Protein AF-A0A3C1KKS8-F1 (afdb_monomer)

Sequence (180 aa):
NRVDLVSYHPAYHTLMDSAVRHGLHSSPWTDPRSGAHVARAAHSYLQGQVEAGHGCPITMTFACIPSIRTAPAIAALWEPRITARTYDPRNVPDTEKQGVTIGMGMTEKQGGSDVRSNSTRAHPLGARGTGEAYELVGHKFFLSAPMCDAFLVLAQTEAGPSCFLVPRWRPDGSKNPLQV

InterPro domains:
  IPR006091 Acyl-CoA dehydrogenase/oxidase, middle domain [PF02770] (104-171)
  IPR009100 Acyl-CoA dehydrogenase/oxidase, N-terminal and middle domain superfamily [SSF56645] (10-174)
  IPR041504 Adaptive response protein AidB, N-ter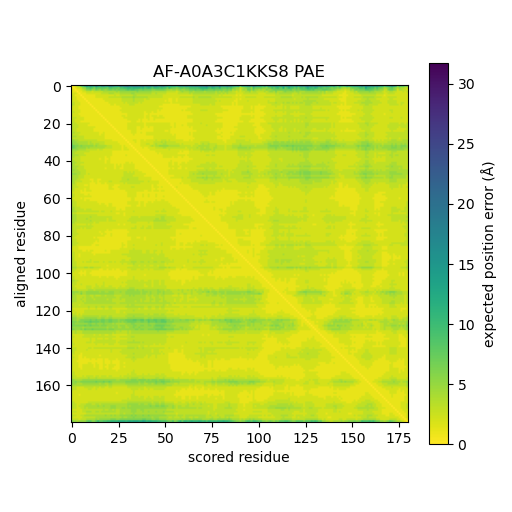minal [PF18158] (1-89)
  IPR052904 Acyl-CoA dehydrogenase-like protein [PTHR42707] (1-180)

Nearest PDB structures (foldseek):
  5ez3-assembly1_A  TM=9.420E-01  e=3.421E-18  Brucella melitensis bv. 1 str. 16M
  3u33-assembly1_B  TM=9.326E-01  e=1.075E-17  Escherichia coli K-12
  6kri-assembly1_B  TM=7.287E-01  e=1.080E-02  Mycolicibacterium smegmatis
  6kpt-assembly1_B  TM=7.266E-01  e=2.989E-02  Mycolicibacterium smegmatis
  6ksb-assembly1_B  TM=7.308E-01  e=3.394E-02  Mycolicibacterium smegmatis

pLDDT: mean 97.45, std 2.62, range [73.69, 98.94]

Foldseek 3Di:
DDDLDDDDDVVLLVLLLVCLLVQLLAQCPVPPDVCSVVVSVVVLVVSVVVPPQSVQQSVQLNVCQVVQVVQVVSCVVAVQQSRFSGDDQDQFASVVDSHFTEWEFQADPVDDVPSQPDPWAWAFPDDDDRPGDTDIDDDGPDTRPSSTQWYFYWHADPVGIDTDTGGQADPVGHGDPPHD

Organism: NCBI:txid287487

Mean predicted aligned error: 2.49 Å

Structure (mmCIF, N/CA/C/O backbone):
data_AF-A0A3C1KKS8-F1
#
_entry.id   AF-A0A3C1KKS8-F1
#
loop_
_atom_site.group_PDB
_atom_site.id
_atom_site.type_symbol
_atom_site.label_atom_id
_atom_site.label_alt_id
_atom_site.label_comp_id
_atom_site.label_asym_id
_atom_site.label_entity_id
_atom_site.label_seq_id
_atom_site.pdbx_PDB_ins_code
_atom_site.Cartn_x
_atom_site.Cartn_y
_atom_site.Cartn_z
_atom_site.occupancy
_atom_site.B_iso_or_equiv
_atom_site.auth_seq_id
_atom_site.auth_comp_id
_atom_site.auth_asym_id
_atom_site.auth_atom_id
_atom_site.pdbx_PDB_model_num
ATOM 1 N N . ASN A 1 1 ? -25.536 -7.445 -5.168 1.00 73.69 1 ASN A N 1
ATOM 2 C CA . ASN A 1 1 ? -24.452 -7.564 -4.165 1.00 73.69 1 ASN A CA 1
ATOM 3 C C . ASN A 1 1 ? -23.264 -6.724 -4.581 1.00 73.69 1 ASN A C 1
ATOM 5 O O . ASN A 1 1 ? -22.949 -6.699 -5.765 1.00 73.69 1 ASN A O 1
ATOM 9 N N . ARG A 1 2 ? -22.645 -6.019 -3.630 1.00 85.81 2 ARG A N 1
ATOM 10 C CA . ARG A 1 2 ? -21.464 -5.182 -3.872 1.00 85.81 2 ARG A CA 1
ATOM 11 C C . ARG A 1 2 ? -20.202 -6.045 -3.978 1.00 85.81 2 ARG A C 1
ATOM 13 O O . ARG A 1 2 ? -20.079 -7.031 -3.253 1.00 85.81 2 ARG A O 1
ATOM 20 N N . VAL A 1 3 ? -19.306 -5.713 -4.912 1.00 89.44 3 VAL A N 1
ATOM 21 C CA . VAL A 1 3 ? -18.152 -6.566 -5.270 1.00 89.44 3 VAL A CA 1
ATOM 22 C C . VAL A 1 3 ? -16.801 -5.903 -4.983 1.00 89.44 3 VAL A C 1
ATOM 24 O O . VAL A 1 3 ? -15.854 -6.632 -4.705 1.00 89.44 3 VAL A O 1
ATOM 27 N N . ASP A 1 4 ? -16.695 -4.572 -4.986 1.00 92.50 4 ASP A N 1
ATOM 28 C CA . ASP A 1 4 ? -15.467 -3.833 -4.631 1.00 92.50 4 ASP A CA 1
ATOM 29 C C . ASP A 1 4 ? -14.213 -4.366 -5.357 1.00 92.50 4 ASP A C 1
ATOM 31 O O . ASP A 1 4 ? -13.199 -4.726 -4.751 1.00 92.50 4 ASP A O 1
ATOM 35 N N . LEU A 1 5 ? -14.339 -4.492 -6.684 1.00 95.38 5 LEU A N 1
ATOM 36 C CA . LEU A 1 5 ? -13.350 -5.048 -7.606 1.00 95.38 5 LEU A CA 1
ATOM 37 C C . LEU A 1 5 ? -13.145 -4.087 -8.779 1.00 95.38 5 LEU A C 1
ATOM 39 O O . LEU A 1 5 ? -14.106 -3.719 -9.451 1.00 95.38 5 LEU A O 1
ATOM 43 N N . VAL A 1 6 ? -11.887 -3.758 -9.063 1.00 97.31 6 VAL A N 1
ATOM 44 C CA . VAL A 1 6 ? -11.484 -3.043 -10.278 1.00 97.31 6 VAL A CA 1
ATOM 45 C C . VAL A 1 6 ? -10.852 -4.036 -11.246 1.00 97.31 6 VAL A C 1
ATOM 47 O O . VAL A 1 6 ? -9.916 -4.752 -10.887 1.00 97.31 6 VAL A O 1
ATOM 50 N N . SER A 1 7 ? -11.372 -4.085 -12.473 1.00 97.25 7 SER A N 1
ATOM 51 C CA . SER A 1 7 ? -10.791 -4.871 -13.563 1.00 97.25 7 SER A CA 1
ATOM 52 C C . SER A 1 7 ? -9.782 -4.020 -14.330 1.00 97.25 7 SER A C 1
ATOM 54 O O . SER A 1 7 ? -10.067 -2.873 -14.672 1.00 97.25 7 SER A O 1
ATOM 56 N N . TYR A 1 8 ? -8.607 -4.585 -14.592 1.00 98.25 8 TYR A N 1
ATOM 57 C CA . TYR A 1 8 ? -7.550 -3.949 -15.369 1.00 98.25 8 TYR A CA 1
ATOM 58 C C . TYR A 1 8 ? -7.359 -4.696 -16.687 1.00 98.25 8 TYR A C 1
ATOM 60 O O . TYR A 1 8 ? -7.581 -5.903 -16.777 1.00 98.25 8 TYR A O 1
ATOM 68 N N . HIS A 1 9 ? -6.901 -3.983 -17.715 1.00 98.69 9 HIS A N 1
ATOM 69 C CA . HIS A 1 9 ? -6.472 -4.621 -18.954 1.00 98.69 9 HIS A CA 1
ATOM 70 C C . HIS A 1 9 ? -5.292 -5.581 -18.680 1.00 98.69 9 HIS A C 1
ATOM 72 O O . HIS A 1 9 ? -4.407 -5.215 -17.901 1.00 98.69 9 HIS A O 1
ATOM 78 N N . PRO A 1 10 ? -5.194 -6.755 -19.342 1.00 98.56 10 PRO A N 1
ATOM 79 C CA . PRO A 1 10 ? -4.111 -7.721 -19.115 1.00 98.56 10 PRO A CA 1
ATOM 80 C C . PRO A 1 10 ? -2.692 -7.135 -19.162 1.00 98.56 10 PRO A C 1
ATOM 82 O O . PRO A 1 10 ? -1.830 -7.548 -18.391 1.00 98.56 10 PRO A O 1
ATOM 85 N N . ALA A 1 11 ? -2.461 -6.116 -19.996 1.00 98.62 11 ALA A N 1
ATOM 86 C CA . ALA A 1 11 ? -1.172 -5.419 -20.080 1.00 98.62 11 ALA A CA 1
ATOM 87 C C . ALA A 1 11 ? -0.707 -4.813 -18.739 1.00 98.62 11 ALA A C 1
ATOM 89 O O . ALA A 1 11 ? 0.485 -4.837 -18.443 1.00 98.62 11 ALA A O 1
ATOM 90 N N . TYR A 1 12 ? -1.628 -4.324 -17.900 1.00 98.81 12 TYR A N 1
ATOM 91 C CA . TYR A 1 12 ? -1.292 -3.838 -16.557 1.00 98.81 12 TYR A CA 1
ATOM 92 C C . TYR A 1 12 ? -0.687 -4.957 -15.702 1.00 98.81 12 TYR A C 1
ATOM 94 O O . TYR A 1 12 ? 0.328 -4.761 -15.037 1.00 98.81 12 TYR A O 1
ATOM 102 N N . HIS A 1 13 ? -1.274 -6.155 -15.764 1.00 98.69 13 HIS A N 1
ATOM 103 C CA . HIS A 1 13 ? -0.787 -7.315 -15.026 1.00 98.69 13 HIS A CA 1
ATOM 104 C C . HIS A 1 13 ? 0.587 -7.772 -15.526 1.00 98.69 13 HIS A C 1
ATOM 106 O O . HIS A 1 13 ? 1.435 -8.109 -14.707 1.00 98.69 13 HIS A O 1
ATOM 112 N N . THR A 1 14 ? 0.850 -7.704 -16.836 1.00 98.62 14 THR A N 1
ATOM 113 C CA . THR A 1 14 ? 2.184 -7.969 -17.402 1.00 98.62 14 THR A CA 1
ATOM 114 C C . THR A 1 14 ? 3.240 -6.982 -16.887 1.00 98.62 14 THR A C 1
ATOM 116 O O . THR A 1 14 ? 4.353 -7.390 -16.550 1.00 98.62 14 THR A O 1
ATOM 119 N N . LEU A 1 15 ? 2.900 -5.692 -16.785 1.00 98.69 15 LEU A N 1
ATOM 120 C CA . LEU A 1 15 ? 3.801 -4.662 -16.253 1.00 98.69 15 LEU A CA 1
ATOM 121 C C . LEU A 1 15 ? 4.081 -4.863 -14.755 1.00 98.69 15 LEU A C 1
ATOM 123 O O . LEU A 1 15 ? 5.240 -4.837 -14.336 1.00 98.69 15 LEU A O 1
ATOM 127 N N . MET A 1 16 ? 3.037 -5.130 -13.963 1.00 98.81 16 MET A N 1
ATOM 128 C CA . MET A 1 16 ? 3.150 -5.429 -12.531 1.00 98.81 16 MET A CA 1
ATOM 129 C C . MET A 1 16 ? 4.022 -6.659 -12.266 1.00 98.81 16 MET A C 1
ATOM 131 O O . MET A 1 16 ? 4.951 -6.602 -11.464 1.00 98.81 16 MET A O 1
ATOM 135 N N . ASP A 1 17 ? 3.757 -7.752 -12.977 1.00 98.75 17 ASP A N 1
ATOM 136 C CA . ASP A 1 17 ? 4.521 -8.996 -12.906 1.00 98.75 17 ASP A CA 1
ATOM 137 C C . ASP A 1 17 ? 6.001 -8.781 -13.252 1.00 98.75 17 ASP A C 1
ATOM 139 O O . ASP A 1 17 ? 6.892 -9.226 -12.526 1.00 98.75 17 ASP A O 1
ATOM 143 N N . SER A 1 18 ? 6.288 -8.003 -14.302 1.00 98.50 18 SER A N 1
ATOM 144 C CA . SER A 1 18 ? 7.661 -7.618 -14.636 1.00 98.50 18 SER A CA 1
ATOM 145 C C . SER A 1 18 ? 8.339 -6.834 -13.505 1.00 98.50 18 SER A C 1
ATOM 147 O O . SER A 1 18 ? 9.431 -7.214 -13.078 1.00 98.50 18 SER A O 1
ATOM 149 N N . ALA A 1 19 ? 7.701 -5.790 -12.964 1.00 98.56 19 ALA A N 1
ATOM 150 C CA . ALA A 1 19 ? 8.267 -4.990 -11.874 1.00 98.56 19 ALA A CA 1
ATOM 151 C C . ALA A 1 19 ? 8.559 -5.832 -10.617 1.00 98.56 19 ALA A C 1
ATOM 153 O O . ALA A 1 19 ? 9.637 -5.723 -10.023 1.00 98.56 19 ALA A O 1
ATOM 154 N N . VAL A 1 20 ? 7.606 -6.684 -10.227 1.00 98.81 20 VAL A N 1
ATOM 155 C CA . VAL A 1 20 ? 7.682 -7.514 -9.018 1.00 98.81 20 VAL A CA 1
ATOM 156 C C . VAL A 1 20 ? 8.752 -8.598 -9.150 1.00 98.81 20 VAL A C 1
ATOM 158 O O . VAL A 1 20 ? 9.581 -8.741 -8.249 1.00 98.81 20 VAL A O 1
ATOM 161 N N . ARG A 1 21 ? 8.824 -9.315 -10.282 1.00 98.38 21 ARG A N 1
ATOM 162 C CA . ARG A 1 21 ? 9.871 -10.333 -10.504 1.00 98.38 21 ARG A CA 1
ATOM 163 C C . ARG A 1 21 ? 11.280 -9.742 -10.468 1.00 98.38 21 ARG A C 1
ATOM 165 O O . ARG A 1 21 ? 12.193 -10.322 -9.876 1.00 98.38 21 ARG A O 1
ATOM 172 N N . HIS A 1 22 ? 11.457 -8.552 -11.039 1.00 98.00 22 HIS A N 1
ATOM 173 C CA . HIS A 1 22 ? 12.735 -7.836 -11.001 1.00 98.00 22 HIS A CA 1
ATOM 174 C C . HIS A 1 22 ? 13.004 -7.145 -9.650 1.00 98.00 22 HIS A C 1
ATOM 176 O O . HIS A 1 22 ? 14.087 -6.594 -9.444 1.00 98.00 22 HIS A O 1
ATOM 182 N N . GLY A 1 23 ? 12.071 -7.231 -8.695 1.00 98.31 23 GLY A N 1
ATOM 183 C CA . GLY A 1 23 ? 12.241 -6.762 -7.324 1.00 98.31 23 GLY A CA 1
ATOM 184 C C . GLY A 1 23 ? 12.196 -5.245 -7.179 1.00 98.31 23 GLY A C 1
ATOM 185 O O . GLY A 1 23 ? 12.794 -4.714 -6.249 1.00 98.31 23 GLY A O 1
ATOM 186 N N . LEU A 1 24 ? 11.523 -4.512 -8.068 1.00 98.50 24 LEU A N 1
ATOM 187 C CA . LEU A 1 24 ? 11.453 -3.047 -7.966 1.00 98.50 24 LEU A CA 1
ATOM 188 C C . LEU A 1 24 ? 10.673 -2.581 -6.726 1.00 98.50 24 LEU A C 1
ATOM 190 O O . LEU A 1 24 ? 10.860 -1.455 -6.259 1.00 98.50 24 LEU A O 1
ATOM 194 N N . HIS A 1 25 ? 9.835 -3.447 -6.161 1.00 98.75 25 HIS A N 1
ATOM 195 C CA . HIS A 1 25 ? 9.124 -3.215 -4.909 1.00 98.75 25 HIS A CA 1
ATOM 196 C C . HIS A 1 25 ? 9.928 -3.623 -3.665 1.00 98.75 25 HIS A C 1
ATOM 198 O O . HIS A 1 25 ? 9.547 -3.229 -2.573 1.00 98.75 25 HIS A O 1
ATOM 204 N N . SER A 1 26 ? 11.018 -4.396 -3.774 1.00 98.50 26 SER A N 1
ATOM 205 C CA . SER A 1 26 ? 11.622 -5.015 -2.578 1.00 98.50 26 SER A CA 1
ATOM 206 C C . SER A 1 26 ? 13.139 -5.200 -2.561 1.00 98.50 26 SER A C 1
ATOM 208 O O . SER A 1 26 ? 13.690 -5.462 -1.494 1.00 98.50 26 SER A O 1
ATOM 210 N N . SER A 1 27 ? 13.848 -5.040 -3.683 1.00 98.44 27 SER A N 1
ATOM 211 C CA . SER A 1 27 ? 15.241 -5.493 -3.806 1.00 98.44 27 SER A CA 1
ATOM 212 C C . SER A 1 27 ? 16.218 -4.925 -2.766 1.00 98.44 27 SER A C 1
ATOM 214 O O . SER A 1 27 ? 16.997 -5.724 -2.246 1.00 98.44 27 SER A O 1
ATOM 216 N N . PRO A 1 28 ? 16.167 -3.636 -2.359 1.00 98.56 28 PRO A N 1
ATOM 217 C CA . PRO A 1 28 ? 17.066 -3.126 -1.319 1.00 98.56 28 PRO A CA 1
ATOM 218 C C . PRO A 1 28 ? 16.790 -3.700 0.075 1.00 98.56 28 PRO A C 1
ATOM 220 O O . PRO A 1 28 ? 17.652 -3.636 0.945 1.00 98.56 28 PRO A O 1
ATOM 223 N N . TRP A 1 29 ? 15.592 -4.245 0.294 1.00 98.31 29 TRP A N 1
ATOM 224 C CA . TRP A 1 29 ? 15.182 -4.843 1.562 1.00 98.31 29 TRP A CA 1
ATOM 225 C C . TRP A 1 29 ? 15.546 -6.327 1.647 1.00 98.31 29 TRP A C 1
ATOM 227 O O . TRP A 1 29 ? 15.820 -6.811 2.739 1.00 98.31 29 TRP A O 1
ATOM 237 N N . THR A 1 30 ? 15.563 -7.035 0.511 1.00 97.75 30 THR A N 1
ATOM 238 C CA . THR A 1 30 ? 15.860 -8.478 0.441 1.00 97.75 30 THR A CA 1
ATOM 239 C C . THR A 1 30 ? 17.332 -8.800 0.192 1.00 97.75 30 THR A C 1
ATOM 241 O O . THR A 1 30 ? 17.790 -9.869 0.570 1.00 97.75 30 THR A O 1
ATOM 244 N N . ASP A 1 31 ? 18.059 -7.903 -0.478 1.00 97.19 31 ASP A N 1
ATOM 245 C CA . ASP A 1 31 ? 19.493 -8.030 -0.777 1.00 97.19 31 ASP A CA 1
ATOM 246 C C . ASP A 1 31 ? 20.205 -6.720 -0.385 1.00 97.19 31 ASP A C 1
ATOM 248 O O . ASP A 1 31 ? 20.551 -5.901 -1.247 1.00 97.19 31 ASP A O 1
ATOM 252 N N . PRO A 1 32 ? 20.334 -6.438 0.927 1.00 97.06 32 PRO A N 1
ATOM 253 C CA . PRO A 1 32 ? 20.918 -5.193 1.398 1.00 97.06 32 PRO A CA 1
ATOM 254 C C . PRO A 1 32 ? 22.429 -5.186 1.147 1.00 97.06 32 PRO A C 1
ATOM 256 O O . PRO A 1 32 ? 23.203 -5.888 1.796 1.00 97.06 32 PRO A O 1
ATOM 259 N N . ARG A 1 33 ? 22.859 -4.334 0.215 1.00 97.19 33 ARG A N 1
ATOM 260 C CA . ARG A 1 33 ? 24.269 -4.104 -0.121 1.00 97.19 33 ARG A CA 1
ATOM 261 C C . ARG A 1 33 ? 24.518 -2.656 -0.523 1.00 97.19 33 ARG A C 1
ATOM 263 O O . ARG A 1 33 ? 23.583 -1.920 -0.851 1.00 97.19 33 ARG A O 1
ATOM 270 N N . SER A 1 34 ? 25.785 -2.242 -0.513 1.00 98.25 34 SER A N 1
ATOM 271 C CA . SER A 1 34 ? 26.172 -0.905 -0.979 1.00 98.25 34 SER A CA 1
ATOM 272 C C . SER A 1 34 ? 25.633 -0.660 -2.393 1.00 98.25 34 SER A C 1
ATOM 274 O O . SER A 1 34 ? 25.773 -1.505 -3.275 1.00 98.25 34 SER A O 1
ATOM 276 N N . GLY A 1 35 ? 24.955 0.472 -2.592 1.00 98.12 35 GLY A N 1
ATOM 277 C CA . GLY A 1 35 ? 24.352 0.831 -3.876 1.00 98.12 35 GLY A CA 1
ATOM 278 C C . GLY A 1 35 ? 23.028 0.132 -4.223 1.00 98.12 35 GLY A C 1
ATOM 279 O O . GLY A 1 35 ? 22.482 0.428 -5.282 1.00 98.12 35 GLY A O 1
ATOM 280 N N . ALA A 1 36 ? 22.450 -0.723 -3.366 1.00 98.25 36 ALA A N 1
ATOM 281 C CA . ALA A 1 36 ? 21.197 -1.432 -3.681 1.00 98.25 36 ALA A CA 1
ATOM 282 C C . ALA A 1 36 ? 20.035 -0.481 -4.040 1.00 98.25 36 ALA A C 1
ATOM 284 O O . ALA A 1 36 ? 19.309 -0.704 -5.010 1.00 98.25 36 ALA A O 1
ATOM 285 N N . HIS A 1 37 ? 19.898 0.636 -3.317 1.00 98.50 37 HIS A N 1
ATOM 286 C CA . HIS A 1 37 ? 18.909 1.671 -3.637 1.00 98.50 37 HIS A CA 1
ATOM 287 C C . HIS A 1 37 ? 19.190 2.383 -4.967 1.00 98.50 37 HIS A C 1
ATOM 289 O O . HIS A 1 37 ? 18.247 2.704 -5.686 1.00 98.50 37 HIS A O 1
ATOM 295 N N . VAL A 1 38 ? 20.463 2.599 -5.314 1.00 98.56 38 VAL A N 1
ATOM 296 C CA . VAL A 1 38 ? 20.867 3.217 -6.589 1.00 98.56 38 VAL A CA 1
ATOM 297 C C . VAL A 1 38 ? 20.554 2.279 -7.754 1.00 98.56 38 VAL A C 1
ATOM 299 O O . VAL A 1 38 ? 19.964 2.706 -8.742 1.00 98.56 38 VAL A O 1
ATOM 302 N N . ALA A 1 39 ? 20.859 0.986 -7.611 1.00 98.38 39 ALA A N 1
ATOM 303 C CA . ALA A 1 39 ? 20.502 -0.031 -8.595 1.00 98.38 39 ALA A CA 1
ATOM 304 C C . ALA A 1 39 ? 18.979 -0.098 -8.809 1.00 98.38 39 ALA A C 1
ATOM 306 O O . ALA A 1 39 ? 18.508 -0.054 -9.947 1.00 98.38 39 ALA A O 1
ATOM 307 N N . ARG A 1 40 ? 18.191 -0.105 -7.721 1.00 98.38 40 ARG A N 1
ATOM 308 C CA . ARG A 1 40 ? 16.724 -0.009 -7.803 1.00 98.38 40 ARG A CA 1
ATOM 309 C C . ARG A 1 40 ? 16.286 1.262 -8.536 1.00 98.38 40 ARG A C 1
ATOM 311 O O . ARG A 1 40 ? 15.415 1.184 -9.395 1.00 98.38 40 ARG A O 1
ATOM 318 N N . ALA A 1 41 ? 16.868 2.416 -8.209 1.00 98.50 41 ALA A N 1
ATOM 319 C CA . ALA A 1 41 ? 16.511 3.687 -8.835 1.00 98.50 41 ALA A CA 1
ATOM 320 C C . ALA A 1 41 ? 16.759 3.670 -10.353 1.00 98.50 41 ALA A C 1
ATOM 322 O O . ALA A 1 41 ? 15.895 4.113 -11.105 1.00 98.50 41 ALA A O 1
ATOM 323 N N . ALA A 1 42 ? 17.874 3.090 -10.810 1.00 98.44 42 ALA A N 1
ATOM 324 C CA . ALA A 1 42 ? 18.148 2.905 -12.235 1.00 98.44 42 ALA A CA 1
ATOM 325 C C . ALA A 1 42 ? 17.089 2.018 -12.917 1.00 98.44 42 ALA A C 1
ATOM 327 O O . ALA A 1 42 ? 16.590 2.367 -13.986 1.00 98.44 42 ALA A O 1
ATOM 328 N N . HIS A 1 43 ? 16.677 0.914 -12.280 1.00 97.06 43 HIS A N 1
ATOM 329 C CA . HIS A 1 43 ? 15.608 0.058 -12.807 1.00 97.06 43 HIS A CA 1
ATOM 330 C C . HIS A 1 43 ? 14.266 0.801 -12.890 1.00 97.06 43 HIS A C 1
ATOM 332 O O . HIS A 1 43 ? 13.587 0.728 -13.912 1.00 97.06 43 HIS A O 1
ATOM 338 N N . SER A 1 44 ? 13.891 1.547 -11.844 1.00 97.19 44 SER A N 1
ATOM 339 C CA . SER A 1 44 ? 12.663 2.351 -11.839 1.00 97.19 44 SER A CA 1
ATOM 340 C C . SER A 1 44 ? 12.691 3.463 -12.892 1.00 97.19 44 SER A C 1
ATOM 342 O O . SER A 1 44 ? 11.670 3.714 -13.525 1.00 97.19 44 SER A O 1
ATOM 344 N N . TYR A 1 45 ? 13.846 4.097 -13.117 1.00 98.12 45 TYR A N 1
ATOM 345 C CA . TYR A 1 45 ? 14.021 5.116 -14.154 1.00 98.12 45 TYR A CA 1
ATOM 346 C C . TYR A 1 45 ? 13.796 4.552 -15.562 1.00 98.12 45 TYR A C 1
ATOM 348 O O . TYR A 1 45 ? 13.082 5.157 -16.359 1.00 98.12 45 TYR A O 1
ATOM 356 N N . LEU A 1 46 ? 14.366 3.381 -15.865 1.00 97.62 46 LEU A N 1
ATOM 357 C CA . LEU A 1 46 ? 14.161 2.715 -17.154 1.00 97.62 46 LEU A CA 1
ATOM 358 C C . LEU A 1 46 ? 12.708 2.260 -17.326 1.00 97.62 46 LEU A C 1
ATOM 360 O O . LEU A 1 46 ? 12.119 2.466 -18.383 1.00 97.62 46 LEU A O 1
ATOM 364 N N . GLN A 1 47 ? 12.105 1.686 -16.284 1.00 95.81 47 GLN A N 1
ATOM 365 C CA . GLN A 1 47 ? 10.726 1.210 -16.363 1.00 95.81 47 GLN A CA 1
ATOM 366 C C . GLN A 1 47 ? 9.720 2.359 -16.527 1.00 95.81 47 GLN A C 1
ATOM 368 O O . GLN A 1 47 ? 8.777 2.236 -17.306 1.00 95.81 47 GLN A O 1
ATOM 373 N N . GLY A 1 48 ? 9.950 3.493 -15.859 1.00 96.62 48 GLY A N 1
ATOM 374 C CA . GLY A 1 48 ? 9.097 4.677 -15.970 1.00 96.62 48 GLY A CA 1
ATOM 375 C C . GLY A 1 48 ? 9.074 5.307 -17.368 1.00 96.62 48 GLY A C 1
ATOM 376 O O . GLY A 1 48 ? 8.115 6.002 -17.688 1.00 96.62 48 GLY A O 1
ATOM 377 N N . GLN A 1 49 ? 10.079 5.043 -18.213 1.00 98.00 49 GLN A N 1
ATOM 378 C CA . GLN A 1 49 ? 10.071 5.454 -19.626 1.00 98.00 49 GLN A CA 1
ATOM 379 C C . GLN A 1 49 ? 9.145 4.590 -20.491 1.00 98.00 49 GLN A C 1
ATOM 381 O O . GLN A 1 49 ? 8.698 5.042 -21.540 1.00 98.00 49 GLN A O 1
ATOM 386 N N . VAL A 1 50 ? 8.862 3.355 -20.062 1.00 97.25 50 VAL A N 1
ATOM 387 C CA . VAL A 1 50 ? 7.932 2.451 -20.750 1.00 97.25 50 VAL A CA 1
ATOM 388 C C . VAL A 1 50 ? 6.496 2.766 -20.340 1.00 97.25 50 VAL A C 1
ATOM 390 O O . VAL A 1 50 ? 5.638 2.967 -21.194 1.00 97.25 50 VAL A O 1
ATOM 393 N N . GLU A 1 51 ? 6.225 2.793 -19.033 1.00 98.19 51 GLU A N 1
ATOM 394 C CA . GLU A 1 51 ? 4.899 3.071 -18.476 1.00 98.19 51 GLU A CA 1
ATOM 395 C C . GLU A 1 51 ? 5.040 3.502 -17.006 1.00 98.19 51 GLU A C 1
ATOM 397 O O . GLU A 1 51 ? 5.752 2.858 -16.235 1.00 98.19 51 GLU A O 1
ATOM 402 N N . ALA A 1 52 ? 4.372 4.584 -16.601 1.00 97.62 52 ALA A N 1
ATOM 403 C CA . ALA A 1 52 ? 4.543 5.169 -15.267 1.00 97.62 52 ALA A CA 1
ATOM 404 C C . ALA A 1 52 ? 3.443 4.783 -14.258 1.00 97.62 52 ALA A C 1
ATOM 406 O O . ALA A 1 52 ? 3.695 4.750 -13.051 1.00 97.62 52 ALA A O 1
ATOM 407 N N . GLY A 1 53 ? 2.226 4.491 -14.718 1.00 98.00 53 GLY A N 1
ATOM 408 C CA . GLY A 1 53 ? 1.047 4.242 -13.891 1.00 98.00 53 GLY A CA 1
ATOM 409 C C . GLY A 1 53 ? 1.181 3.026 -12.974 1.00 98.00 53 GLY A C 1
ATOM 410 O O . GLY A 1 53 ? 0.897 3.127 -11.777 1.00 98.00 53 GLY A O 1
ATOM 411 N N . HIS A 1 54 ? 1.682 1.895 -13.477 1.00 98.44 54 HIS A N 1
ATOM 412 C CA . HIS A 1 54 ? 1.937 0.708 -12.648 1.00 98.44 54 HIS A CA 1
ATOM 413 C C . HIS A 1 54 ? 3.077 0.932 -11.635 1.00 98.44 54 HIS A C 1
ATOM 415 O O . HIS A 1 54 ? 3.168 0.223 -10.634 1.00 98.44 54 HIS A O 1
ATOM 421 N N . GLY A 1 55 ? 3.915 1.956 -11.833 1.00 98.44 55 GLY A N 1
ATOM 422 C CA . GLY A 1 55 ? 4.952 2.350 -10.882 1.00 98.44 55 GLY A CA 1
ATOM 423 C C . GLY A 1 55 ? 4.394 2.828 -9.535 1.00 98.44 55 GLY A C 1
ATOM 424 O O . GLY A 1 55 ? 5.098 2.760 -8.522 1.00 98.44 55 GLY A O 1
ATOM 425 N N . CYS A 1 56 ? 3.127 3.262 -9.488 1.00 98.62 56 CYS A N 1
ATOM 426 C CA . CYS A 1 56 ? 2.462 3.710 -8.263 1.00 98.62 56 CYS A CA 1
ATOM 427 C C . CYS A 1 56 ? 2.382 2.601 -7.186 1.00 98.62 56 CYS A C 1
ATOM 429 O O . CYS A 1 56 ? 3.005 2.770 -6.132 1.00 98.62 56 CYS A O 1
ATOM 431 N N . PRO A 1 57 ? 1.712 1.449 -7.406 1.00 98.69 57 PRO A N 1
ATOM 432 C CA . PRO A 1 57 ? 1.684 0.358 -6.425 1.00 98.69 57 PRO A CA 1
ATOM 433 C C . PRO A 1 57 ? 3.070 -0.223 -6.117 1.00 98.69 57 PRO A C 1
ATOM 435 O O . PRO A 1 57 ? 3.323 -0.605 -4.975 1.00 98.69 57 PRO A O 1
ATOM 438 N N . ILE A 1 58 ? 3.994 -0.241 -7.083 1.00 98.81 58 ILE A N 1
ATOM 439 C CA . ILE A 1 58 ? 5.376 -0.705 -6.866 1.00 98.81 58 ILE A CA 1
ATOM 440 C C . ILE A 1 58 ? 6.120 0.203 -5.884 1.00 98.81 58 ILE A C 1
ATOM 442 O O . ILE A 1 58 ? 6.798 -0.273 -4.972 1.00 98.81 58 ILE A O 1
ATOM 446 N N . THR A 1 59 ? 5.965 1.518 -6.033 1.00 98.88 59 THR A N 1
ATOM 447 C CA . THR A 1 59 ? 6.590 2.504 -5.147 1.00 98.88 59 THR A CA 1
ATOM 448 C C . THR A 1 59 ? 5.982 2.470 -3.752 1.00 98.88 59 THR A C 1
ATOM 450 O O . THR A 1 59 ? 6.730 2.471 -2.776 1.00 98.88 59 THR A O 1
ATOM 453 N N . MET A 1 60 ? 4.652 2.388 -3.643 1.00 98.88 60 MET A N 1
ATOM 454 C CA . MET A 1 60 ? 3.980 2.286 -2.341 1.00 98.88 60 MET A CA 1
ATOM 455 C C . MET A 1 60 ? 4.391 1.012 -1.589 1.00 98.88 60 MET A C 1
ATOM 457 O O . MET A 1 60 ? 4.739 1.085 -0.412 1.00 98.88 60 MET A O 1
ATOM 461 N N . THR A 1 61 ? 4.453 -0.127 -2.287 1.00 98.94 61 THR A N 1
ATOM 462 C CA . THR A 1 61 ? 4.881 -1.415 -1.714 1.00 98.94 61 THR A CA 1
ATOM 463 C C . THR A 1 61 ? 6.345 -1.381 -1.262 1.00 98.94 61 THR A C 1
ATOM 465 O O . THR A 1 61 ? 6.677 -1.887 -0.197 1.00 98.94 61 THR A O 1
ATOM 468 N N . PHE A 1 62 ? 7.226 -0.715 -2.013 1.00 98.88 62 PHE A N 1
ATOM 469 C CA . PHE A 1 62 ? 8.608 -0.494 -1.580 1.00 98.88 62 PHE A CA 1
ATOM 470 C C . PHE A 1 62 ? 8.709 0.393 -0.339 1.00 98.88 62 PHE A C 1
ATOM 472 O O . PHE A 1 62 ? 9.460 0.082 0.587 1.00 98.88 62 PHE A O 1
ATOM 479 N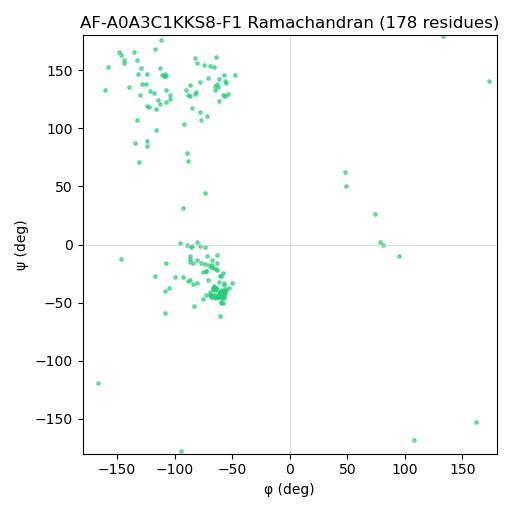 N . ALA A 1 63 ? 7.969 1.499 -0.324 1.00 98.75 63 ALA A N 1
ATOM 480 C CA . ALA A 1 63 ? 8.067 2.517 0.712 1.00 98.75 63 ALA A CA 1
ATOM 481 C C . ALA A 1 63 ? 7.375 2.127 2.028 1.00 98.75 63 ALA A C 1
ATOM 483 O O . ALA A 1 63 ? 7.649 2.747 3.052 1.00 98.75 63 ALA A O 1
ATOM 484 N N . CYS A 1 64 ? 6.503 1.112 2.038 1.00 98.75 64 CYS A N 1
ATOM 485 C CA . CYS A 1 64 ? 5.798 0.707 3.255 1.00 98.75 64 CYS A CA 1
ATOM 486 C C . CYS A 1 64 ? 6.696 -0.023 4.270 1.00 98.75 64 CYS A C 1
ATOM 488 O O . CYS A 1 64 ? 6.369 -0.047 5.456 1.00 98.75 64 CYS A O 1
ATOM 490 N N . ILE A 1 65 ? 7.812 -0.618 3.828 1.00 98.69 65 ILE A N 1
ATOM 491 C CA . ILE A 1 65 ? 8.656 -1.493 4.659 1.00 98.69 65 ILE A CA 1
ATOM 492 C C . ILE A 1 65 ? 9.178 -0.795 5.926 1.00 98.69 65 ILE A C 1
ATOM 494 O O . ILE A 1 65 ? 8.968 -1.340 7.012 1.00 98.69 65 ILE A O 1
ATOM 498 N N . PRO A 1 66 ? 9.778 0.413 5.866 1.00 98.38 66 PRO A N 1
ATOM 499 C CA . PRO A 1 66 ? 10.197 1.117 7.077 1.00 98.38 66 PRO A CA 1
ATOM 500 C C . PRO A 1 66 ? 9.056 1.368 8.071 1.00 98.38 66 PRO A C 1
ATOM 502 O O . PRO A 1 66 ? 9.261 1.213 9.270 1.00 98.38 66 PRO A O 1
ATOM 505 N N . SER A 1 67 ? 7.853 1.709 7.591 1.00 97.81 67 SER A N 1
ATOM 506 C CA . SER A 1 67 ? 6.687 1.942 8.453 1.00 97.81 67 SER A CA 1
ATOM 507 C C . SER A 1 67 ? 6.172 0.658 9.095 1.00 97.81 67 SER A C 1
ATOM 509 O O . SER A 1 67 ? 5.842 0.657 10.271 1.00 97.81 67 SER A O 1
ATOM 511 N N . ILE A 1 68 ? 6.127 -0.454 8.361 1.00 97.50 68 ILE A N 1
ATOM 512 C CA . ILE A 1 68 ? 5.681 -1.737 8.922 1.00 97.50 68 ILE A CA 1
ATOM 513 C C . ILE A 1 68 ? 6.657 -2.238 9.996 1.00 97.50 68 ILE A C 1
ATOM 515 O O . ILE A 1 68 ? 6.226 -2.748 11.029 1.00 97.50 68 ILE A O 1
ATOM 519 N N . ARG A 1 69 ? 7.965 -2.022 9.810 1.00 97.94 69 ARG A N 1
ATOM 520 C CA . ARG A 1 69 ? 9.002 -2.397 10.786 1.00 97.94 69 ARG A CA 1
ATOM 521 C C . ARG A 1 69 ? 8.896 -1.667 12.129 1.00 97.94 69 ARG A C 1
ATOM 523 O O . ARG A 1 69 ? 9.465 -2.150 13.104 1.00 97.94 69 ARG A O 1
ATOM 530 N N . THR A 1 70 ? 8.140 -0.568 12.232 1.00 97.62 70 THR A N 1
ATOM 531 C CA . THR A 1 70 ? 7.869 0.076 13.534 1.00 97.62 70 THR A CA 1
ATOM 532 C C . THR A 1 70 ? 6.905 -0.732 14.409 1.00 97.62 70 THR A C 1
ATOM 534 O O . THR A 1 70 ? 6.745 -0.416 15.585 1.00 97.62 70 THR A O 1
ATOM 537 N N . ALA A 1 71 ? 6.266 -1.770 13.859 1.00 97.31 71 ALA A N 1
ATOM 538 C CA . ALA A 1 71 ? 5.418 -2.719 14.572 1.00 97.31 71 ALA A CA 1
ATOM 539 C C . ALA A 1 71 ? 5.934 -4.156 14.334 1.00 97.31 71 ALA A C 1
ATOM 541 O O . ALA A 1 71 ? 5.436 -4.843 13.441 1.00 97.31 71 ALA A O 1
ATOM 542 N N . PRO A 1 72 ? 6.919 -4.646 15.117 1.00 97.06 72 PRO A N 1
ATOM 543 C CA . PRO A 1 72 ? 7.624 -5.902 14.830 1.00 97.06 72 PRO A CA 1
ATOM 544 C C . PRO A 1 72 ? 6.721 -7.132 14.664 1.00 97.06 72 PRO A C 1
ATOM 546 O O . PRO A 1 72 ? 6.961 -7.950 13.779 1.00 97.06 72 PRO A O 1
ATOM 549 N N . ALA A 1 73 ? 5.653 -7.241 15.461 1.00 96.06 73 ALA A N 1
ATOM 550 C CA . ALA A 1 73 ? 4.684 -8.334 15.344 1.00 96.06 73 ALA A CA 1
ATOM 551 C C . ALA A 1 73 ? 3.938 -8.314 13.997 1.00 96.06 73 ALA A C 1
ATOM 553 O O . ALA A 1 73 ? 3.711 -9.360 13.395 1.00 96.06 73 ALA A O 1
ATOM 554 N N . ILE A 1 74 ? 3.611 -7.123 13.484 1.00 97.19 74 ILE A N 1
ATOM 555 C CA . ILE A 1 74 ? 2.991 -6.955 12.165 1.00 97.19 74 ILE A CA 1
ATOM 556 C C . ILE A 1 74 ? 4.018 -7.222 11.062 1.00 97.19 74 ILE A C 1
ATOM 558 O O . ILE A 1 74 ? 3.717 -7.933 10.104 1.00 97.19 74 ILE A O 1
ATOM 562 N N . ALA A 1 75 ? 5.244 -6.715 11.209 1.00 98.31 75 ALA A N 1
ATOM 563 C CA . ALA A 1 75 ? 6.318 -6.947 10.249 1.00 98.31 75 ALA A CA 1
ATOM 564 C C . ALA A 1 75 ? 6.605 -8.440 10.051 1.00 98.31 75 ALA A C 1
ATOM 566 O O . ALA A 1 75 ? 6.667 -8.893 8.911 1.00 98.31 75 ALA A O 1
ATOM 567 N N . ALA A 1 76 ? 6.669 -9.220 11.134 1.00 97.94 76 ALA A N 1
ATOM 568 C CA . ALA A 1 76 ? 6.882 -10.665 11.070 1.00 97.94 76 ALA A CA 1
ATOM 569 C C . ALA A 1 76 ? 5.828 -11.400 10.214 1.00 97.94 76 ALA A C 1
ATOM 571 O O . ALA A 1 76 ? 6.155 -12.379 9.547 1.00 97.94 76 ALA A O 1
ATOM 572 N N . LEU A 1 77 ? 4.581 -10.914 10.194 1.00 96.56 77 LEU A N 1
ATOM 573 C CA . LEU A 1 77 ? 3.472 -11.517 9.442 1.00 96.56 77 LEU A CA 1
ATOM 574 C C . LEU A 1 77 ? 3.383 -11.039 7.983 1.00 96.56 77 LEU A C 1
ATOM 576 O O . LEU A 1 77 ? 2.894 -11.765 7.110 1.00 96.56 77 LEU A O 1
ATOM 580 N N . TRP A 1 78 ? 3.797 -9.801 7.713 1.00 98.44 78 TRP A N 1
ATOM 581 C CA . TRP A 1 78 ? 3.541 -9.131 6.434 1.00 98.44 78 TRP A CA 1
ATOM 582 C C . TRP A 1 78 ? 4.784 -8.972 5.565 1.00 98.44 78 TRP A C 1
ATOM 584 O O . TRP A 1 78 ? 4.708 -9.190 4.357 1.00 98.44 78 TRP A O 1
ATOM 594 N N . GLU A 1 79 ? 5.934 -8.638 6.150 1.00 98.62 79 GLU A N 1
ATOM 595 C CA . GLU A 1 79 ? 7.161 -8.350 5.403 1.00 98.62 79 GLU A CA 1
ATOM 596 C C . GLU A 1 79 ? 7.597 -9.496 4.464 1.00 98.62 79 GLU A C 1
ATOM 598 O O . GLU A 1 79 ? 7.920 -9.197 3.308 1.00 98.62 79 GLU A O 1
ATOM 603 N N . PRO A 1 80 ? 7.525 -10.790 4.851 1.00 98.31 80 PRO A N 1
ATOM 604 C CA . PRO A 1 80 ? 7.872 -11.884 3.940 1.00 98.31 80 PRO A CA 1
ATOM 605 C C . PRO A 1 80 ? 7.027 -11.902 2.657 1.00 98.31 80 PRO A C 1
ATOM 607 O O . PRO A 1 80 ? 7.553 -12.122 1.569 1.00 98.31 80 PRO A O 1
ATOM 610 N N . ARG A 1 81 ? 5.723 -11.611 2.756 1.00 98.44 81 ARG A N 1
ATOM 611 C CA . ARG A 1 81 ? 4.809 -11.597 1.600 1.00 98.44 81 ARG A CA 1
ATOM 612 C C . ARG A 1 81 ? 4.909 -10.304 0.795 1.00 98.44 81 ARG A C 1
ATOM 614 O O . ARG A 1 81 ? 4.771 -10.340 -0.423 1.00 98.44 81 ARG A O 1
ATOM 621 N N . ILE A 1 82 ? 5.172 -9.173 1.450 1.00 98.81 82 ILE A N 1
ATOM 622 C CA . ILE A 1 82 ? 5.395 -7.880 0.780 1.00 98.81 82 ILE A CA 1
ATOM 623 C C . ILE A 1 82 ? 6.663 -7.932 -0.072 1.00 98.81 82 ILE A C 1
ATOM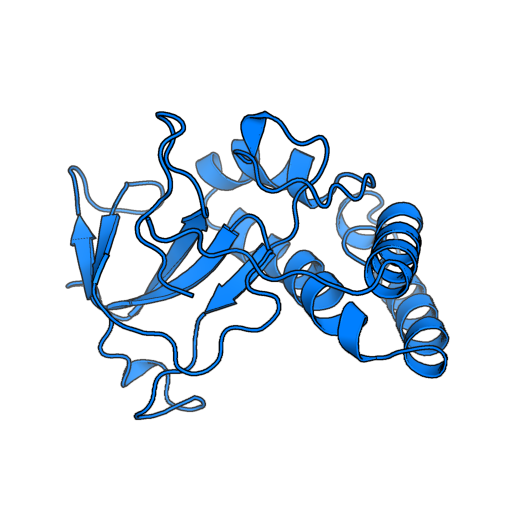 625 O O . ILE A 1 82 ? 6.709 -7.382 -1.169 1.00 98.81 82 ILE A O 1
ATOM 629 N N . THR A 1 83 ? 7.708 -8.588 0.429 1.00 98.75 83 THR A N 1
ATOM 630 C CA . THR A 1 83 ? 9.007 -8.634 -0.248 1.00 98.75 83 THR A CA 1
ATOM 631 C C . THR A 1 83 ? 9.128 -9.755 -1.282 1.00 98.75 83 THR A C 1
ATOM 633 O O . THR A 1 83 ? 10.047 -9.714 -2.110 1.00 98.75 83 THR A O 1
ATOM 636 N N . ALA A 1 84 ? 8.185 -10.704 -1.295 1.00 98.62 84 ALA A N 1
ATOM 637 C CA . ALA A 1 84 ? 8.118 -11.791 -2.262 1.00 98.62 84 ALA A CA 1
ATOM 638 C C . ALA A 1 84 ? 8.083 -11.277 -3.710 1.00 98.62 84 ALA A C 1
ATOM 640 O O . ALA A 1 84 ? 7.419 -10.294 -4.035 1.00 98.62 84 ALA A O 1
ATOM 641 N N . ARG A 1 85 ? 8.787 -11.970 -4.610 1.00 98.50 85 ARG A N 1
ATOM 642 C CA . ARG A 1 85 ? 8.916 -11.605 -6.035 1.00 98.50 85 ARG A CA 1
ATOM 643 C C . ARG A 1 85 ? 7.871 -12.278 -6.930 1.00 98.50 85 ARG A C 1
ATOM 645 O O . ARG A 1 85 ? 8.133 -12.533 -8.103 1.00 98.50 85 ARG A O 1
ATOM 652 N N . THR A 1 86 ? 6.686 -12.530 -6.381 1.00 98.56 86 THR A N 1
ATOM 653 C CA . THR A 1 86 ? 5.558 -13.140 -7.091 1.00 98.56 86 THR A CA 1
ATOM 654 C C . THR A 1 86 ? 4.408 -12.147 -7.149 1.00 98.56 86 THR A C 1
ATOM 656 O O . THR A 1 86 ? 3.873 -11.759 -6.113 1.00 98.56 86 THR A O 1
ATOM 659 N N . TYR A 1 87 ? 4.026 -11.730 -8.356 1.00 98.81 87 TYR A N 1
ATOM 660 C CA . TYR A 1 87 ? 2.826 -10.926 -8.547 1.00 98.81 87 TYR A CA 1
ATOM 661 C C . TYR A 1 87 ? 1.595 -11.828 -8.588 1.00 98.81 87 TYR A C 1
ATOM 663 O O . TYR A 1 87 ? 1.552 -12.799 -9.340 1.00 98.81 87 TYR A O 1
ATOM 671 N N . ASP A 1 88 ? 0.584 -11.485 -7.799 1.00 98.62 88 ASP A N 1
ATOM 672 C CA . ASP A 1 88 ? -0.659 -12.238 -7.718 1.00 98.62 88 ASP A CA 1
ATOM 673 C C . ASP A 1 88 ? -1.855 -11.273 -7.815 1.00 98.62 88 ASP A C 1
ATOM 675 O O . ASP A 1 88 ? -2.101 -10.504 -6.880 1.00 98.62 88 ASP A O 1
ATOM 679 N N . PRO A 1 89 ? -2.590 -11.251 -8.944 1.00 98.00 89 PRO A N 1
ATOM 680 C CA . PRO A 1 89 ? -3.705 -10.329 -9.151 1.00 98.00 89 PRO A CA 1
ATOM 681 C C . PRO A 1 89 ? -5.036 -10.838 -8.576 1.00 98.00 89 PRO A C 1
ATOM 683 O O . PRO A 1 89 ? -6.052 -10.154 -8.714 1.00 98.00 89 PRO A O 1
ATOM 686 N N . ARG A 1 90 ? -5.077 -12.044 -7.989 1.00 97.62 90 ARG A N 1
ATOM 687 C CA . ARG A 1 90 ? -6.329 -12.653 -7.520 1.00 97.62 90 ARG A CA 1
ATOM 688 C C . ARG A 1 90 ? -6.952 -11.814 -6.402 1.00 97.62 90 ARG A C 1
ATOM 690 O O . ARG A 1 90 ? -6.271 -11.347 -5.494 1.00 97.62 90 ARG A O 1
ATOM 697 N N . ASN A 1 91 ? -8.273 -11.651 -6.457 1.00 96.44 91 ASN A N 1
ATOM 698 C CA . ASN A 1 91 ? -9.049 -10.937 -5.444 1.00 96.44 91 ASN A CA 1
ATOM 699 C C . ASN A 1 91 ? -9.487 -11.897 -4.329 1.00 96.44 91 ASN A C 1
ATOM 701 O O . ASN A 1 91 ? -10.657 -12.272 -4.267 1.00 96.44 91 ASN A O 1
ATOM 705 N N . VAL A 1 92 ? -8.531 -12.316 -3.503 1.00 97.12 92 VAL A N 1
ATOM 706 C CA . VAL A 1 92 ? -8.679 -13.296 -2.409 1.00 97.12 92 VAL A CA 1
ATOM 707 C C . VAL A 1 92 ? -7.966 -12.781 -1.147 1.00 97.12 92 VAL A C 1
ATOM 709 O O . VAL A 1 92 ? -7.197 -11.819 -1.267 1.00 97.12 92 VAL A O 1
ATOM 712 N N . PRO A 1 93 ? -8.212 -13.360 0.045 1.00 97.94 93 PRO A N 1
ATOM 713 C CA . PRO A 1 93 ? -7.452 -13.059 1.258 1.00 97.94 93 PRO A CA 1
ATOM 714 C C . PRO A 1 93 ? -5.934 -13.085 1.049 1.00 97.94 93 PRO A C 1
ATOM 716 O O . PRO A 1 93 ? -5.407 -13.895 0.285 1.00 97.94 93 PRO A O 1
ATOM 719 N N . ASP A 1 94 ? -5.209 -12.224 1.766 1.00 97.19 94 ASP A N 1
ATOM 720 C CA . ASP A 1 94 ? -3.749 -12.112 1.665 1.00 97.19 94 ASP A CA 1
ATOM 721 C C . ASP A 1 94 ? -3.029 -13.422 2.027 1.00 97.19 94 ASP A C 1
ATOM 723 O O . ASP A 1 94 ? -1.920 -13.678 1.554 1.00 97.19 94 ASP A O 1
ATOM 727 N N . THR A 1 95 ? -3.643 -14.260 2.864 1.00 96.56 95 THR A N 1
ATOM 728 C CA . THR A 1 95 ? -3.128 -15.573 3.287 1.00 96.56 95 THR A CA 1
ATOM 729 C C . THR A 1 95 ? -3.147 -16.622 2.175 1.00 96.56 95 THR A C 1
ATOM 731 O O . THR A 1 95 ? -2.428 -17.612 2.264 1.00 96.56 95 THR A O 1
ATOM 734 N N . GLU A 1 96 ? -3.909 -16.395 1.105 1.00 97.94 96 GLU A N 1
ATOM 735 C CA . GLU A 1 96 ? -3.986 -17.2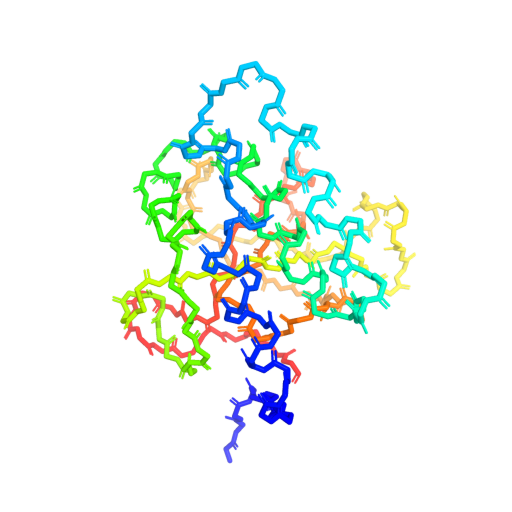83 -0.060 1.00 97.94 96 GLU A CA 1
ATOM 736 C C . GLU A 1 96 ? -3.043 -16.855 -1.196 1.00 97.94 96 GLU A C 1
ATOM 738 O O . GLU A 1 96 ? -3.009 -17.487 -2.261 1.00 97.94 96 GLU A O 1
ATOM 743 N N . LYS A 1 97 ? -2.272 -15.780 -0.989 1.00 98.50 97 LYS A N 1
ATOM 744 C CA . LYS A 1 97 ? -1.384 -15.180 -1.988 1.00 98.50 97 LYS A CA 1
ATOM 745 C C . LYS A 1 97 ? 0.085 -15.455 -1.684 1.00 98.50 97 LYS A C 1
ATOM 747 O O . LYS A 1 97 ? 0.520 -15.454 -0.536 1.00 98.50 97 LYS A O 1
ATOM 752 N N . GLN A 1 98 ? 0.867 -15.628 -2.748 1.00 96.81 98 GLN A N 1
ATOM 753 C CA . GLN A 1 98 ? 2.323 -15.832 -2.666 1.00 96.81 98 GLN A CA 1
ATOM 754 C C . GLN A 1 98 ? 3.113 -14.519 -2.561 1.00 96.81 98 GLN A C 1
ATOM 756 O O . GLN A 1 98 ? 4.287 -14.522 -2.203 1.00 96.81 98 GLN A O 1
ATOM 761 N N . GLY A 1 99 ? 2.476 -13.394 -2.879 1.00 98.44 99 GLY A N 1
ATOM 762 C CA . GLY A 1 99 ? 3.024 -12.055 -2.728 1.00 98.44 99 GLY A CA 1
ATOM 763 C C . GLY A 1 99 ? 1.898 -11.034 -2.647 1.00 98.44 99 GLY A C 1
ATOM 764 O O . GLY A 1 99 ? 0.799 -11.274 -3.161 1.00 98.44 99 GLY A O 1
ATOM 765 N N . VAL A 1 100 ? 2.161 -9.917 -1.973 1.00 98.88 100 VAL A N 1
ATOM 766 C CA . VAL A 1 100 ? 1.166 -8.862 -1.749 1.00 98.88 100 VAL A CA 1
ATOM 767 C C . VAL A 1 100 ? 1.690 -7.483 -2.132 1.00 98.88 100 VAL A C 1
ATOM 769 O O . VAL A 1 100 ? 2.889 -7.219 -2.047 1.00 98.88 100 VAL A O 1
ATOM 772 N N . THR A 1 101 ? 0.787 -6.584 -2.521 1.00 98.88 101 THR A N 1
ATOM 773 C CA . THR A 1 101 ? 1.098 -5.160 -2.718 1.00 98.88 101 THR A CA 1
ATOM 774 C C . THR A 1 101 ? 0.421 -4.298 -1.664 1.00 98.88 101 THR A C 1
ATOM 776 O O . THR A 1 101 ? -0.695 -4.583 -1.231 1.00 98.88 101 THR A O 1
ATOM 779 N N . ILE A 1 102 ? 1.090 -3.216 -1.26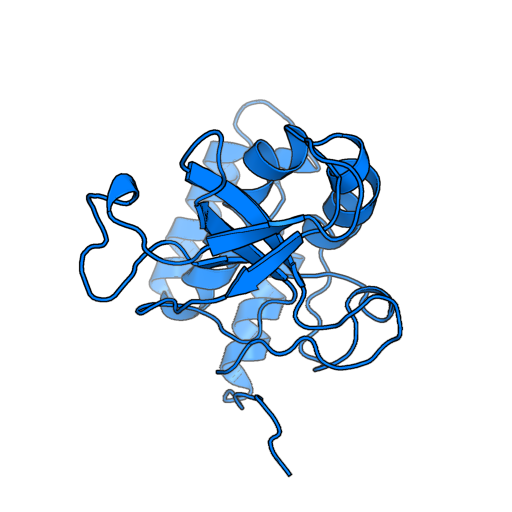3 1.00 98.94 102 ILE A N 1
ATOM 780 C CA . ILE A 1 102 ? 0.617 -2.303 -0.219 1.00 98.94 102 ILE A CA 1
ATOM 781 C C . ILE A 1 102 ? 0.332 -0.938 -0.836 1.00 98.94 102 ILE A C 1
ATOM 783 O O . ILE A 1 102 ? 1.189 -0.345 -1.490 1.00 98.94 102 ILE A O 1
ATOM 787 N N . GLY A 1 103 ? -0.893 -0.454 -0.653 1.00 98.75 103 GLY A N 1
ATOM 788 C CA . GLY A 1 103 ? -1.304 0.899 -1.009 1.00 98.75 103 GLY A CA 1
ATOM 789 C C . GLY A 1 103 ? -1.195 1.858 0.172 1.00 98.75 103 GLY A C 1
ATOM 790 O O . GLY A 1 103 ? -0.775 1.490 1.272 1.00 98.75 103 GLY A O 1
ATOM 791 N N . MET A 1 104 ? -1.600 3.107 -0.038 1.00 98.81 104 MET A N 1
ATOM 792 C CA . MET A 1 104 ? -1.609 4.104 1.027 1.00 98.81 104 MET A CA 1
ATOM 793 C C . MET A 1 104 ? -2.865 4.981 0.956 1.00 98.81 104 MET A C 1
ATOM 795 O O . MET A 1 104 ? -3.273 5.416 -0.120 1.00 98.81 104 MET A O 1
ATOM 799 N N . GLY A 1 105 ? -3.484 5.221 2.112 1.00 98.31 105 GLY A N 1
ATOM 800 C CA . GLY A 1 105 ? -4.688 6.029 2.279 1.00 98.31 105 GLY A CA 1
ATOM 801 C C . GLY A 1 105 ? -4.458 7.161 3.274 1.00 98.31 105 GLY A C 1
ATOM 802 O O . GLY A 1 105 ? -4.709 7.015 4.470 1.00 98.31 105 GLY A O 1
ATOM 803 N N . MET A 1 106 ? -4.001 8.311 2.780 1.00 98.44 106 MET A N 1
ATOM 804 C CA . MET A 1 106 ? -3.677 9.475 3.618 1.00 98.44 106 MET A CA 1
ATOM 805 C C . MET A 1 106 ? -4.705 10.580 3.428 1.00 98.44 106 MET A C 1
ATOM 807 O O . MET A 1 106 ? -5.367 10.962 4.392 1.00 98.44 106 MET A O 1
ATOM 811 N N . THR A 1 107 ? -4.832 11.045 2.184 1.00 98.44 107 THR A N 1
ATOM 812 C CA . THR A 1 107 ? -5.581 12.235 1.780 1.00 98.44 107 THR A CA 1
ATOM 813 C C . THR A 1 107 ? -7.073 12.094 2.024 1.00 98.44 107 THR A C 1
ATOM 815 O O . THR A 1 107 ? -7.699 11.113 1.615 1.00 98.44 107 THR A O 1
ATOM 818 N N . GLU A 1 108 ? -7.661 13.126 2.614 1.00 98.75 108 GLU A N 1
ATOM 819 C CA . GLU A 1 108 ? -9.103 13.279 2.758 1.00 98.75 108 GLU A CA 1
ATOM 820 C C . GLU A 1 108 ? -9.592 14.523 2.008 1.00 98.75 108 GLU A C 1
ATOM 822 O O . GLU A 1 108 ? -8.799 15.344 1.550 1.00 98.75 108 GLU A O 1
ATOM 827 N N . LYS A 1 109 ? -10.914 14.654 1.850 1.00 98.56 109 LYS A N 1
ATOM 828 C CA . LYS A 1 109 ? -11.556 15.746 1.095 1.00 98.56 109 LYS A CA 1
ATOM 829 C C . LYS A 1 109 ? -11.100 17.134 1.554 1.00 98.56 109 LYS A C 1
ATOM 831 O O . LYS A 1 109 ? -10.948 18.029 0.734 1.00 98.56 109 LYS A O 1
ATOM 836 N N . GLN A 1 110 ? -10.892 17.297 2.856 1.00 98.00 110 GLN A N 1
ATOM 837 C CA . GLN A 1 110 ? -10.492 18.549 3.488 1.00 98.00 110 GLN A CA 1
ATOM 838 C C . GLN A 1 110 ? -8.989 18.851 3.379 1.00 98.00 110 GLN A C 1
ATOM 840 O O . GLN A 1 110 ? -8.592 19.981 3.645 1.00 98.00 110 GLN A O 1
ATOM 845 N N . GLY A 1 111 ? -8.148 17.883 2.992 1.00 97.25 111 GLY A N 1
ATOM 846 C CA . GLY A 1 111 ? -6.708 18.107 2.901 1.00 97.25 111 GLY A CA 1
ATOM 847 C C . GLY A 1 111 ? -5.878 16.858 2.602 1.00 97.25 111 GLY A C 1
ATOM 848 O O . GLY A 1 111 ? -6.118 15.769 3.123 1.00 97.25 111 GLY A O 1
ATOM 849 N N . GLY A 1 112 ? -4.856 17.037 1.759 1.00 96.50 112 GLY 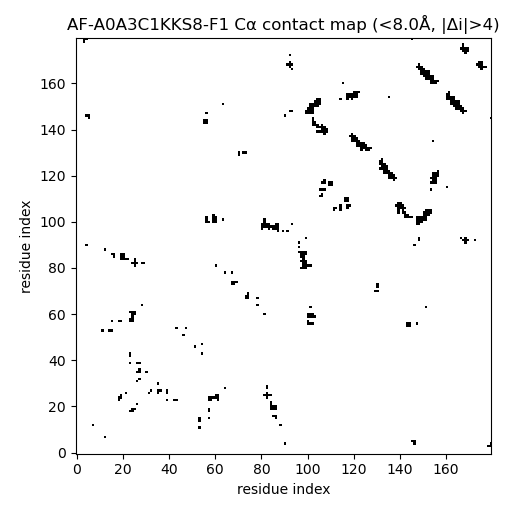A N 1
ATOM 850 C CA . GLY A 1 112 ? -3.791 16.052 1.533 1.00 96.50 112 GLY A CA 1
ATOM 851 C C . GLY A 1 112 ? -2.469 16.423 2.203 1.00 96.50 112 GLY A C 1
ATOM 852 O O . GLY A 1 112 ? -1.791 15.544 2.723 1.00 96.50 112 GLY A O 1
ATOM 853 N N . SER A 1 113 ? -2.122 17.713 2.216 1.00 97.75 113 SER A N 1
ATOM 854 C CA . SER A 1 113 ? -0.891 18.208 2.843 1.00 97.75 113 SER A CA 1
ATOM 855 C C . SER A 1 113 ? -1.000 18.240 4.368 1.00 97.75 113 SER A C 1
ATOM 857 O O . SER A 1 113 ? -0.114 17.748 5.061 1.00 97.75 113 SER A O 1
ATOM 859 N N . ASP A 1 114 ? -2.103 18.777 4.902 1.00 97.69 114 ASP A N 1
ATOM 860 C CA . ASP A 1 114 ? -2.369 18.783 6.342 1.00 97.69 114 ASP A CA 1
ATOM 861 C C . ASP A 1 114 ? -3.115 17.515 6.772 1.00 97.69 114 ASP A C 1
ATOM 863 O O . ASP A 1 114 ? -4.327 17.509 6.989 1.00 97.69 114 ASP A O 1
ATOM 867 N N . VAL A 1 115 ? -2.377 16.417 6.916 1.00 97.38 115 VAL A N 1
ATOM 868 C CA . VAL A 1 115 ? -2.937 15.130 7.361 1.00 97.38 115 VAL A CA 1
ATOM 869 C C . VAL A 1 115 ? -3.425 15.142 8.814 1.00 97.38 115 VAL A C 1
ATOM 871 O O . VAL A 1 115 ? -4.139 14.226 9.220 1.00 97.38 115 VAL A O 1
ATOM 874 N N . ARG A 1 116 ? -3.075 16.159 9.619 1.00 97.12 116 ARG A N 1
ATOM 875 C CA . ARG A 1 116 ? -3.593 16.290 10.992 1.00 97.12 116 ARG A CA 1
ATOM 876 C C . ARG A 1 116 ? -5.057 16.716 10.999 1.00 97.12 116 ARG A C 1
ATOM 878 O O . ARG A 1 116 ? -5.756 16.402 11.957 1.00 97.12 116 ARG A O 1
ATOM 885 N N . SER A 1 117 ? -5.525 17.338 9.916 1.00 97.50 117 SER A N 1
ATOM 886 C CA . SER A 1 117 ? -6.938 17.650 9.685 1.00 97.50 117 SER A CA 1
ATOM 887 C C . SER A 1 117 ? -7.797 16.427 9.321 1.00 97.50 117 SER A C 1
ATOM 889 O O . SER A 1 117 ? -9.009 16.567 9.149 1.00 97.50 117 SER A O 1
ATOM 891 N N . ASN A 1 118 ? -7.213 15.222 9.205 1.00 98.62 118 ASN A N 1
ATOM 892 C CA . ASN A 1 118 ? -7.959 13.996 8.912 1.00 98.62 118 ASN A CA 1
ATOM 893 C C . ASN A 1 118 ? -9.083 13.754 9.929 1.00 98.62 118 ASN A C 1
ATOM 895 O O . ASN A 1 118 ? -8.905 13.927 11.135 1.00 98.62 118 ASN A O 1
ATOM 899 N N . SER A 1 119 ? -10.226 13.313 9.417 1.00 98.50 119 SER A N 1
ATOM 900 C CA . SER A 1 119 ? -11.475 13.088 10.142 1.00 98.50 119 SER A CA 1
ATOM 901 C C . SER A 1 119 ? -11.796 11.605 10.335 1.00 98.50 119 SER A C 1
ATOM 903 O O . SER A 1 119 ? -12.602 11.279 11.206 1.00 98.50 119 SER A O 1
ATOM 905 N N . THR A 1 120 ? -11.136 10.706 9.588 1.00 98.81 120 THR A N 1
ATOM 906 C CA . THR A 1 120 ? -11.225 9.255 9.819 1.00 98.81 120 THR A CA 1
ATOM 907 C C . THR A 1 120 ? -10.828 8.938 11.255 1.00 98.81 120 THR A C 1
ATOM 909 O O . THR A 1 120 ? -9.754 9.351 11.698 1.00 98.81 120 THR A O 1
ATOM 912 N N . ARG A 1 121 ? -11.665 8.196 11.983 1.00 98.81 121 ARG A N 1
ATOM 913 C CA . ARG A 1 121 ? -11.412 7.788 13.372 1.00 98.81 121 ARG A CA 1
ATOM 914 C C . ARG A 1 121 ? -11.107 6.306 13.466 1.00 98.81 121 ARG A C 1
ATOM 916 O O . ARG A 1 121 ? -11.656 5.523 12.701 1.00 98.81 121 ARG A O 1
ATOM 923 N N . ALA A 1 122 ? -10.243 5.949 14.410 1.00 98.81 122 ALA A N 1
ATOM 924 C CA . ALA A 1 122 ? -9.928 4.577 14.768 1.00 98.81 122 ALA A CA 1
ATOM 925 C C . ALA A 1 122 ? -10.440 4.278 16.185 1.00 98.81 122 ALA A C 1
ATOM 927 O O . ALA A 1 122 ? -10.036 4.927 17.154 1.00 98.81 122 ALA A O 1
ATOM 928 N N . HIS A 1 123 ? -11.311 3.280 16.299 1.00 98.38 123 HIS A N 1
ATOM 929 C CA . HIS A 1 123 ? -11.924 2.819 17.540 1.00 98.38 123 HIS A CA 1
ATOM 930 C C . HIS A 1 123 ? -11.309 1.472 17.941 1.00 98.38 123 HIS A C 1
ATOM 932 O O . HIS A 1 123 ? -11.333 0.549 17.129 1.00 98.38 123 HIS A O 1
ATOM 938 N N . PRO A 1 124 ? -10.720 1.330 19.141 1.00 97.81 124 PRO A N 1
ATOM 939 C CA . PRO A 1 124 ? -10.114 0.065 19.546 1.00 97.81 124 PRO A CA 1
ATOM 940 C C . PRO A 1 124 ? -11.183 -1.022 19.677 1.00 97.81 124 PRO A C 1
ATOM 942 O O . PRO A 1 124 ? -12.238 -0.787 20.264 1.00 97.81 124 PRO A O 1
ATOM 945 N N . LEU A 1 125 ? -10.889 -2.219 19.168 1.00 96.75 125 LEU A N 1
ATOM 946 C CA . LEU A 1 125 ? -11.749 -3.398 19.333 1.00 96.75 125 LEU A CA 1
ATOM 947 C C . LEU A 1 125 ? -11.464 -4.161 20.638 1.00 96.75 125 LEU A C 1
ATOM 949 O O . LEU A 1 125 ? -12.214 -5.059 21.010 1.00 96.75 125 LEU A O 1
ATOM 953 N N . GLY A 1 126 ? -10.383 -3.804 21.332 1.00 96.25 126 GLY A N 1
ATOM 954 C CA . GLY A 1 126 ? -9.950 -4.421 22.579 1.00 96.25 126 GLY A CA 1
ATOM 955 C C . GLY A 1 126 ? -8.892 -3.565 23.266 1.00 96.25 126 GLY A C 1
ATOM 956 O O . GLY A 1 126 ? -9.153 -2.412 23.622 1.00 96.25 126 GLY A O 1
ATOM 957 N N . ALA A 1 127 ? -7.695 -4.123 23.451 1.00 95.56 127 ALA A N 1
ATOM 958 C CA . ALA A 1 127 ? -6.568 -3.367 23.979 1.00 95.56 127 ALA A CA 1
ATOM 959 C C . ALA A 1 127 ? -6.146 -2.238 23.020 1.00 95.56 127 ALA A C 1
ATOM 961 O O . ALA A 1 127 ? -6.501 -2.206 21.841 1.00 95.56 127 ALA A O 1
ATOM 962 N N . ARG A 1 128 ? -5.413 -1.263 23.562 1.00 95.56 128 ARG A N 1
ATOM 963 C CA . ARG A 1 128 ? -4.880 -0.120 22.814 1.00 95.56 128 ARG A CA 1
ATOM 964 C C . ARG A 1 128 ? -3.373 -0.263 22.685 1.00 95.56 128 ARG A C 1
ATOM 966 O O . ARG A 1 128 ? -2.718 -0.678 23.637 1.00 95.56 128 ARG A O 1
ATOM 973 N N . GLY A 1 129 ? -2.827 0.178 21.558 1.00 94.00 129 GLY A N 1
ATOM 974 C CA . GLY A 1 129 ? -1.385 0.231 21.341 1.00 94.00 129 GLY A CA 1
ATOM 975 C C . GLY A 1 129 ? -0.955 -0.329 19.993 1.00 94.00 129 GLY A C 1
ATOM 976 O O . GLY A 1 129 ? -1.767 -0.762 19.175 1.00 94.00 129 GLY A O 1
ATOM 977 N N . THR A 1 130 ? 0.352 -0.288 19.752 1.00 94.56 130 THR A N 1
ATOM 978 C CA . THR A 1 130 ? 0.958 -0.811 18.526 1.00 94.56 130 THR A CA 1
ATOM 979 C C . THR A 1 130 ? 0.705 -2.310 18.403 1.00 94.56 130 THR A C 1
ATOM 981 O O . THR A 1 130 ? 1.105 -3.075 19.273 1.00 94.56 130 THR A O 1
ATOM 984 N N . GLY A 1 131 ? 0.101 -2.726 17.289 1.00 93.56 131 GLY A N 1
ATOM 985 C CA . GLY A 1 131 ? -0.221 -4.129 17.013 1.00 93.56 131 GLY A CA 1
ATOM 986 C C . GLY A 1 131 ? -1.641 -4.543 17.405 1.00 93.56 131 GLY A C 1
ATOM 987 O O . GLY A 1 131 ? -2.075 -5.613 16.991 1.00 93.56 131 GLY A O 1
ATOM 988 N N . GLU A 1 132 ? -2.378 -3.693 18.122 1.00 96.12 132 GLU A N 1
ATOM 989 C CA . GLU A 1 132 ? -3.772 -3.956 18.481 1.00 96.12 132 GLU A CA 1
ATOM 990 C C . GLU A 1 132 ? -4.741 -3.628 17.336 1.00 96.12 132 GLU A C 1
ATOM 992 O O . GLU A 1 132 ? -4.452 -2.813 16.454 1.00 96.12 132 GLU A O 1
ATOM 997 N N . ALA A 1 133 ? -5.914 -4.266 17.349 1.00 96.75 133 ALA A N 1
ATOM 998 C CA . ALA A 1 133 ? -6.922 -4.122 16.303 1.00 96.75 133 ALA A CA 1
ATOM 999 C C . ALA A 1 133 ? -7.867 -2.934 16.552 1.00 96.75 133 ALA A C 1
ATOM 1001 O O . ALA A 1 133 ? -8.376 -2.730 17.657 1.00 96.75 133 ALA A O 1
ATOM 1002 N N . TYR A 1 134 ? -8.150 -2.184 15.485 1.00 98.44 134 TYR A N 1
ATOM 1003 C CA . TYR A 1 134 ? -9.046 -1.030 15.497 1.00 98.44 134 TYR A CA 1
ATOM 1004 C C . TYR A 1 134 ? -10.049 -1.107 14.343 1.00 98.44 134 TYR A C 1
ATOM 1006 O O . TYR A 1 134 ? -9.718 -1.554 13.244 1.00 98.44 1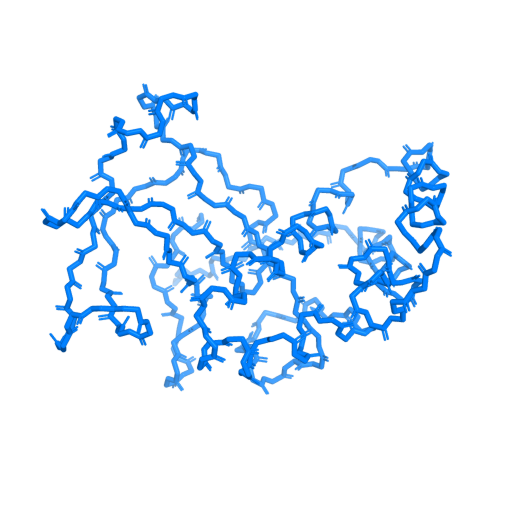34 TYR A O 1
ATOM 1014 N N . GLU A 1 135 ? -11.259 -0.610 14.580 1.00 98.25 135 GLU A N 1
ATOM 1015 C CA . GLU A 1 135 ? -12.233 -0.290 13.542 1.00 98.25 135 GLU A CA 1
ATOM 1016 C C . GLU A 1 135 ? -12.018 1.145 13.061 1.00 98.25 135 GLU A C 1
ATOM 1018 O O . GLU A 1 135 ? -11.959 2.076 13.865 1.00 98.25 135 GLU A O 1
ATOM 1023 N N . LEU A 1 136 ? -11.901 1.332 11.745 1.00 9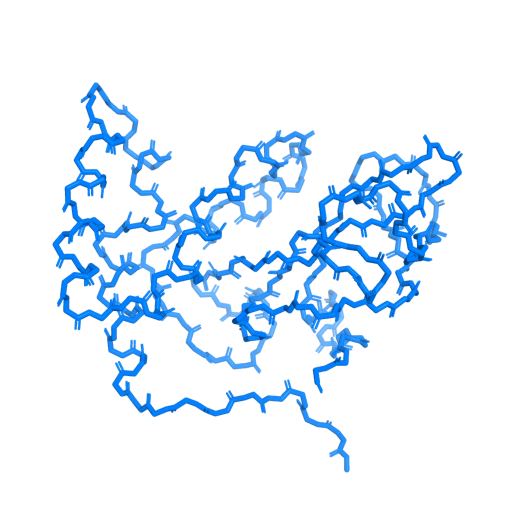8.69 136 LEU A N 1
ATOM 1024 C CA . LEU A 1 136 ? -11.749 2.651 11.140 1.00 98.69 136 LEU A CA 1
ATOM 1025 C C . LEU A 1 136 ? -13.059 3.095 10.488 1.00 98.69 136 LEU A C 1
ATOM 1027 O O . LEU A 1 136 ? -13.610 2.384 9.650 1.00 98.69 136 LEU A O 1
ATOM 1031 N N . VAL A 1 137 ? -13.507 4.306 10.820 1.00 98.75 137 VAL A N 1
ATOM 1032 C CA . VAL A 1 137 ? -14.703 4.934 10.245 1.00 98.75 137 VAL A CA 1
ATOM 1033 C C . VAL A 1 137 ? -14.322 6.286 9.650 1.00 98.75 137 VAL A C 1
ATOM 1035 O O . VAL A 1 137 ? -13.830 7.170 10.353 1.00 98.75 137 VAL A O 1
ATOM 1038 N N . GLY A 1 138 ? -14.529 6.449 8.344 1.00 98.44 138 GLY A N 1
ATOM 1039 C CA . GLY A 1 138 ? -14.189 7.670 7.614 1.00 98.44 138 GLY A CA 1
ATOM 1040 C C . GLY A 1 138 ? -14.108 7.449 6.107 1.00 98.44 138 GLY A C 1
ATOM 1041 O O . GLY A 1 138 ? -14.745 6.547 5.565 1.00 98.44 138 GLY A O 1
ATOM 1042 N N . HIS A 1 139 ? -13.310 8.267 5.425 1.00 98.69 139 HIS A N 1
ATOM 1043 C CA . HIS A 1 139 ? -13.072 8.160 3.984 1.00 98.69 139 HIS A CA 1
ATOM 1044 C C . HIS A 1 139 ? -11.629 8.509 3.645 1.00 98.69 139 HIS A C 1
ATOM 1046 O O . HIS A 1 139 ? -10.975 9.256 4.366 1.00 98.69 139 HIS A O 1
ATOM 1052 N N . LYS A 1 140 ? -11.165 8.042 2.485 1.00 98.69 140 LYS A N 1
ATOM 1053 C CA . LYS A 1 140 ? -9.975 8.568 1.810 1.00 98.69 140 LYS A CA 1
ATOM 1054 C C . LYS A 1 140 ? -10.374 9.052 0.430 1.00 98.69 140 LYS A C 1
ATOM 1056 O O . LYS A 1 140 ? -11.135 8.389 -0.263 1.00 98.69 140 LYS A O 1
ATOM 1061 N N . PHE A 1 141 ? -9.939 10.260 0.089 1.00 98.25 141 PHE A N 1
ATOM 1062 C CA . PHE A 1 141 ? -10.380 10.941 -1.127 1.00 98.25 141 PHE A CA 1
ATOM 1063 C C . PHE A 1 141 ? -9.568 10.515 -2.350 1.00 98.25 141 PHE A C 1
ATOM 1065 O O . PHE A 1 141 ? -10.120 10.379 -3.434 1.00 98.25 141 PHE A O 1
ATOM 1072 N N . PHE A 1 142 ? -8.279 10.231 -2.150 1.00 98.06 142 PHE A N 1
ATOM 1073 C CA . PHE A 1 142 ? -7.417 9.605 -3.147 1.00 98.06 142 PHE A CA 1
ATOM 1074 C C . PHE A 1 142 ? -6.844 8.313 -2.570 1.00 98.06 142 PHE A C 1
ATOM 1076 O O . PHE A 1 142 ? -6.129 8.338 -1.568 1.00 98.06 142 PHE A O 1
ATOM 1083 N N . LEU A 1 143 ? -7.172 7.192 -3.212 1.00 97.88 143 LEU A N 1
ATOM 1084 C CA . LEU A 1 143 ? -6.676 5.860 -2.880 1.00 97.88 143 LEU A CA 1
ATOM 1085 C C . LEU A 1 143 ? -6.249 5.161 -4.176 1.00 97.88 143 LEU A C 1
ATOM 1087 O O . LEU A 1 143 ? -7.037 4.481 -4.834 1.00 97.88 143 LEU A O 1
ATOM 1091 N N . SER A 1 144 ? -5.002 5.383 -4.580 1.00 97.88 144 SER A N 1
ATOM 1092 C CA . SER A 1 144 ? -4.444 4.753 -5.778 1.00 97.88 144 SER A CA 1
ATOM 1093 C C . SER A 1 144 ? -4.319 3.240 -5.607 1.00 97.88 144 SER A C 1
ATOM 1095 O O . SER A 1 144 ? -4.118 2.746 -4.499 1.00 97.88 144 SER A O 1
ATOM 1097 N N . ALA A 1 145 ? -4.378 2.511 -6.727 1.00 98.06 145 ALA A N 1
ATOM 1098 C CA . ALA A 1 145 ? -4.276 1.051 -6.769 1.00 98.06 145 ALA A CA 1
ATOM 1099 C C . ALA A 1 145 ? -5.197 0.355 -5.736 1.00 98.06 145 ALA A C 1
ATOM 1101 O O . ALA A 1 145 ? -4.714 -0.364 -4.860 1.00 98.06 145 ALA A O 1
ATOM 1102 N N . PRO A 1 146 ? -6.531 0.522 -5.841 1.00 97.81 146 PRO A N 1
ATOM 1103 C CA . PRO A 1 146 ? -7.493 -0.006 -4.864 1.00 97.81 146 PRO A CA 1
ATOM 1104 C C . PRO A 1 146 ? -7.509 -1.542 -4.764 1.00 97.81 146 PRO A C 1
ATOM 1106 O O . PRO A 1 146 ? -8.136 -2.099 -3.867 1.00 97.81 146 PRO A O 1
ATOM 1109 N N . MET A 1 147 ? -6.813 -2.232 -5.672 1.00 98.38 147 MET A N 1
ATOM 1110 C CA . MET A 1 147 ? -6.624 -3.681 -5.645 1.00 98.38 147 MET A CA 1
ATOM 1111 C C . MET A 1 147 ? -5.391 -4.140 -4.851 1.00 98.38 147 MET A C 1
ATOM 1113 O O . MET A 1 147 ? -5.182 -5.347 -4.765 1.00 98.38 147 MET A O 1
ATOM 1117 N N . CYS A 1 148 ? -4.598 -3.233 -4.261 1.00 98.75 148 CYS A N 1
ATOM 1118 C CA . CYS A 1 148 ? -3.568 -3.609 -3.285 1.00 98.75 148 CYS A CA 1
ATOM 1119 C C . CYS A 1 148 ? -4.177 -4.382 -2.112 1.00 98.75 148 CYS A C 1
ATOM 1121 O O . CYS A 1 148 ? -5.296 -4.108 -1.699 1.00 98.75 148 CYS A O 1
ATOM 1123 N N . ASP A 1 149 ? -3.441 -5.335 -1.557 1.00 98.75 149 ASP A N 1
ATOM 1124 C CA . ASP A 1 149 ? -3.959 -6.286 -0.566 1.00 98.75 149 ASP A CA 1
ATOM 1125 C C . ASP A 1 149 ? -4.235 -5.646 0.795 1.00 98.75 149 ASP A C 1
ATOM 1127 O O . ASP A 1 149 ? -5.157 -6.047 1.510 1.00 98.75 149 ASP A O 1
ATOM 1131 N N . ALA A 1 150 ? -3.463 -4.615 1.127 1.00 98.69 150 ALA A N 1
ATOM 1132 C CA . ALA A 1 150 ? -3.662 -3.786 2.300 1.00 98.69 150 ALA A CA 1
ATOM 1133 C C . ALA A 1 150 ? -3.211 -2.347 2.040 1.00 98.69 150 ALA A C 1
ATOM 1135 O O . ALA A 1 150 ? -2.502 -2.058 1.072 1.00 98.69 150 ALA A O 1
ATOM 1136 N N . PHE A 1 151 ? -3.606 -1.442 2.930 1.00 98.88 151 PHE A N 1
ATOM 1137 C CA . PHE A 1 151 ? -3.270 -0.025 2.854 1.00 98.88 151 PHE A CA 1
ATOM 1138 C C . PHE A 1 151 ? -2.682 0.457 4.172 1.00 98.88 151 PHE A C 1
ATOM 1140 O O . PHE A 1 151 ? -3.209 0.132 5.233 1.00 98.88 151 PHE A O 1
ATOM 1147 N N . LEU A 1 152 ? -1.634 1.277 4.114 1.00 98.81 152 LEU A N 1
ATOM 1148 C CA . LEU A 1 152 ? -1.265 2.114 5.253 1.00 98.81 152 LEU A CA 1
ATOM 1149 C C . LEU A 1 152 ? -2.213 3.314 5.305 1.00 98.81 152 LEU A C 1
ATOM 1151 O O . LEU A 1 152 ? -2.219 4.140 4.392 1.00 98.81 152 LEU A O 1
ATOM 1155 N N . VAL A 1 153 ? -3.040 3.394 6.345 1.00 98.81 153 VAL A N 1
ATOM 1156 C CA . VAL A 1 153 ? -4.109 4.387 6.492 1.00 98.81 153 VAL A CA 1
ATOM 1157 C C . VAL A 1 153 ? -3.860 5.253 7.719 1.00 98.81 153 VAL A C 1
ATOM 1159 O O . VAL A 1 153 ? -3.633 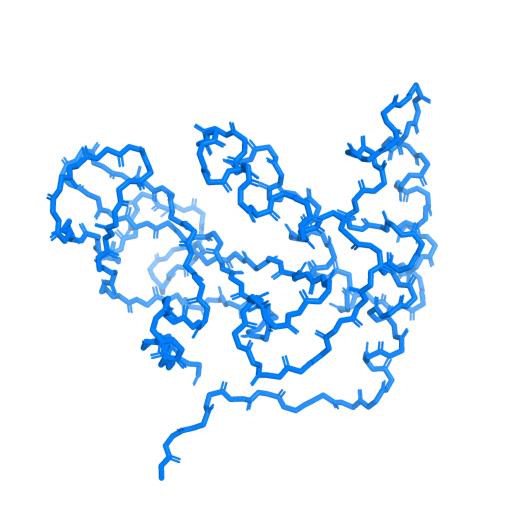4.741 8.814 1.00 98.81 153 VAL A O 1
ATOM 1162 N N . LEU A 1 154 ? -3.936 6.575 7.547 1.00 98.75 154 LEU A N 1
ATOM 1163 C CA . LEU A 1 154 ? -3.895 7.518 8.667 1.00 98.75 154 LEU A CA 1
ATOM 1164 C C . LEU A 1 154 ? -5.296 7.734 9.241 1.00 98.75 154 LEU A C 1
ATOM 1166 O O . LEU A 1 154 ? -6.208 8.112 8.502 1.00 98.75 154 LEU A O 1
ATOM 1170 N N . ALA A 1 155 ? -5.451 7.569 10.552 1.00 98.81 155 ALA A N 1
ATOM 1171 C CA . ALA A 1 155 ? -6.698 7.831 11.266 1.00 98.81 155 ALA A CA 1
ATOM 1172 C C . ALA A 1 155 ? -6.432 8.421 12.658 1.00 98.81 155 ALA A C 1
ATOM 1174 O O . ALA A 1 155 ? -5.359 8.249 13.236 1.00 98.81 155 ALA A O 1
ATOM 1175 N N . GLN A 1 156 ? -7.416 9.138 13.187 1.00 98.69 156 GLN A N 1
ATOM 1176 C CA . GLN A 1 156 ? -7.360 9.775 14.496 1.00 98.69 156 GLN A CA 1
ATOM 1177 C C . GLN A 1 156 ? -7.675 8.771 15.601 1.00 98.69 156 GLN A C 1
ATOM 1179 O O . GLN A 1 156 ? -8.704 8.093 15.555 1.00 98.69 156 GLN A O 1
ATOM 1184 N N . THR A 1 157 ? -6.832 8.751 16.627 1.00 98.25 157 THR A N 1
ATOM 1185 C CA . THR A 1 157 ? -7.109 8.115 17.920 1.00 98.25 157 THR A CA 1
ATOM 1186 C C . THR A 1 157 ? -7.236 9.189 19.001 1.00 98.25 157 THR A C 1
ATOM 1188 O O . THR A 1 157 ? -6.983 10.367 18.750 1.00 98.25 157 THR A O 1
ATOM 1191 N N . GLU A 1 158 ? -7.564 8.793 20.230 1.00 95.25 158 GLU A N 1
ATOM 1192 C CA . GLU A 1 158 ? -7.492 9.690 21.396 1.00 95.25 158 GLU A CA 1
ATOM 1193 C C . GLU A 1 158 ? -6.075 10.236 21.651 1.00 95.25 158 GLU A C 1
ATOM 1195 O O . GLU A 1 158 ? -5.934 11.337 22.172 1.00 95.25 158 GLU A O 1
ATOM 1200 N N . ALA A 1 159 ? -5.028 9.507 21.247 1.00 95.19 159 ALA A N 1
ATOM 1201 C CA . ALA A 1 159 ? -3.637 9.948 21.365 1.00 95.19 159 ALA A CA 1
ATOM 1202 C C . ALA A 1 159 ? -3.176 10.824 20.180 1.00 95.19 159 ALA A C 1
ATOM 1204 O O . ALA A 1 159 ? -2.040 11.297 20.165 1.00 95.19 159 ALA A O 1
ATOM 1205 N N . GLY A 1 160 ? -4.045 11.040 19.186 1.00 96.25 160 GLY A N 1
ATOM 1206 C CA . GLY A 1 160 ? -3.760 11.795 17.968 1.00 96.25 160 GLY A CA 1
ATOM 1207 C C . GLY A 1 160 ? -3.629 10.926 16.707 1.00 96.25 160 GLY A C 1
ATOM 1208 O O . GLY A 1 160 ? -3.999 9.741 16.716 1.00 96.25 160 GLY A O 1
ATOM 1209 N N . PRO A 1 161 ? -3.128 11.510 15.600 1.00 97.38 161 PRO A N 1
ATOM 1210 C CA . PRO A 1 161 ? -2.978 10.819 14.323 1.00 97.38 161 PRO A CA 1
ATOM 1211 C C . PRO A 1 161 ? -2.096 9.577 14.453 1.00 97.38 161 PRO A C 1
ATOM 1213 O O . PRO A 1 161 ? -0.986 9.642 14.974 1.00 97.38 161 PRO A O 1
ATOM 1216 N N . SER A 1 162 ? -2.592 8.446 13.964 1.00 98.19 162 SER A N 1
ATOM 1217 C CA . SER A 1 162 ? -1.923 7.145 14.011 1.00 98.19 162 SER A CA 1
ATOM 1218 C C . SER A 1 162 ? -1.982 6.459 12.645 1.00 98.19 162 SER A C 1
ATOM 1220 O O . SER A 1 162 ? -2.819 6.799 11.805 1.00 98.19 162 SER A O 1
ATOM 1222 N N . CYS A 1 163 ? -1.077 5.509 12.414 1.00 98.38 163 CYS A N 1
ATOM 1223 C CA . CYS A 1 163 ? -0.980 4.748 11.169 1.00 98.38 163 CYS A CA 1
ATOM 1224 C C . CYS A 1 163 ? -1.456 3.309 11.386 1.00 98.38 163 CYS A C 1
ATOM 1226 O O . CYS A 1 163 ? -1.036 2.657 12.339 1.00 98.38 163 CYS A O 1
ATOM 1228 N N . PHE A 1 164 ? -2.300 2.819 10.482 1.00 98.69 164 PHE A N 1
ATOM 1229 C CA . PHE A 1 164 ? -2.903 1.492 10.538 1.00 98.69 164 PHE A CA 1
ATOM 1230 C C . PHE A 1 164 ? -2.613 0.730 9.253 1.00 98.69 164 PHE A C 1
ATOM 1232 O O . PHE A 1 164 ? -2.728 1.289 8.165 1.00 98.69 164 PHE A O 1
ATOM 1239 N N . LEU A 1 165 ? -2.291 -0.557 9.363 1.00 98.62 165 LEU A N 1
ATOM 1240 C CA . LEU A 1 165 ? -2.333 -1.468 8.226 1.00 98.62 165 LEU A CA 1
ATOM 1241 C C . LEU A 1 165 ? -3.765 -1.996 8.092 1.00 98.62 165 LEU A C 1
ATOM 1243 O O . LEU A 1 165 ? -4.264 -2.646 9.006 1.00 98.62 165 LEU A O 1
ATOM 1247 N N . VAL A 1 166 ? -4.421 -1.707 6.969 1.00 98.56 166 VAL A N 1
ATOM 1248 C CA . VAL A 1 166 ? -5.827 -2.051 6.712 1.00 98.56 166 VAL A CA 1
ATOM 1249 C C . VAL A 1 166 ? -5.913 -3.030 5.538 1.00 98.56 166 VAL A C 1
ATOM 1251 O O . VAL A 1 166 ? -5.844 -2.596 4.385 1.00 98.56 166 VAL A O 1
ATOM 1254 N N . PRO A 1 167 ? -6.048 -4.343 5.793 1.00 98.25 167 PRO A N 1
ATOM 1255 C CA . PRO A 1 167 ? -6.234 -5.347 4.747 1.00 98.25 167 PRO A CA 1
ATOM 1256 C C . PRO A 1 167 ? -7.608 -5.245 4.073 1.00 98.25 167 PRO A C 1
ATOM 1258 O O . PRO A 1 167 ? -8.582 -4.807 4.690 1.00 98.25 167 PRO A O 1
ATOM 1261 N N . ARG A 1 168 ? -7.724 -5.694 2.817 1.00 97.62 168 ARG A N 1
ATOM 1262 C CA . ARG A 1 168 ? -9.018 -5.778 2.100 1.00 97.62 168 ARG A CA 1
ATOM 1263 C C . ARG A 1 168 ? -9.913 -6.923 2.586 1.00 97.62 168 ARG A C 1
ATOM 1265 O O . ARG A 1 168 ? -11.120 -6.902 2.344 1.00 97.62 168 ARG A O 1
ATOM 1272 N N . TRP A 1 169 ? -9.339 -7.886 3.297 1.00 97.62 169 TRP A N 1
ATOM 1273 C CA . TRP A 1 169 ? -10.019 -9.053 3.852 1.00 97.62 169 TRP A CA 1
ATOM 1274 C C . TRP A 1 169 ? -9.801 -9.119 5.359 1.00 97.62 169 TRP A C 1
ATOM 1276 O O . TRP A 1 169 ? -8.763 -8.704 5.865 1.00 97.62 169 TRP A O 1
ATOM 1286 N N . ARG A 1 170 ? -10.796 -9.611 6.088 1.00 96.25 170 ARG A N 1
ATOM 1287 C CA . ARG A 1 170 ? -10.682 -9.881 7.519 1.00 96.25 170 ARG A CA 1
ATOM 1288 C C . ARG A 1 170 ? -10.016 -11.244 7.748 1.00 96.25 170 ARG A C 1
ATOM 1290 O O . ARG A 1 170 ? -10.036 -12.082 6.846 1.00 96.25 170 ARG A O 1
ATOM 1297 N N . PRO A 1 171 ? -9.473 -11.504 8.953 1.00 93.81 171 PRO A N 1
ATOM 1298 C CA . PRO A 1 171 ? -8.878 -12.803 9.283 1.00 93.81 171 PRO A CA 1
ATOM 1299 C C . PRO A 1 171 ? -9.833 -14.000 9.143 1.00 93.81 171 PRO A C 1
ATOM 1301 O O . PRO A 1 171 ? -9.375 -15.118 8.940 1.00 93.81 171 PRO A O 1
ATOM 1304 N N . ASP A 1 172 ? -11.147 -13.774 9.232 1.00 95.25 172 ASP A N 1
ATOM 1305 C CA . ASP A 1 172 ? -12.189 -14.792 9.036 1.00 95.25 172 ASP A CA 1
ATOM 1306 C C . ASP A 1 172 ? -12.508 -15.075 7.551 1.00 95.25 172 ASP A C 1
ATOM 1308 O O . ASP A 1 172 ? -13.397 -15.870 7.248 1.00 95.25 172 ASP A O 1
ATOM 1312 N N . GLY A 1 173 ? -11.805 -14.424 6.616 1.00 95.12 173 GLY A N 1
ATOM 1313 C CA . GLY A 1 173 ? -12.012 -14.562 5.175 1.00 95.12 173 GLY A CA 1
ATOM 1314 C C . GLY A 1 173 ? -13.172 -13.730 4.623 1.00 95.12 173 GLY A C 1
ATOM 1315 O O . GLY A 1 173 ? -13.404 -13.736 3.412 1.00 95.12 173 GLY A O 1
ATOM 1316 N N . SER A 1 174 ? -13.896 -12.973 5.456 1.00 95.38 174 SER A N 1
ATOM 1317 C CA . SER A 1 174 ? -14.903 -12.036 4.963 1.00 95.38 174 SER A CA 1
ATOM 1318 C C . SER A 1 174 ? -14.234 -10.804 4.347 1.00 95.38 174 SER A C 1
ATOM 1320 O O . SER A 1 174 ? -13.133 -10.402 4.728 1.00 95.38 174 SER A O 1
ATOM 1322 N N . LYS A 1 175 ? -14.914 -10.123 3.418 1.00 94.56 175 LYS A N 1
ATOM 1323 C CA . LYS A 1 175 ? -14.440 -8.810 2.958 1.00 94.56 175 LYS A CA 1
ATOM 1324 C C . LYS A 1 175 ? -14.434 -7.822 4.118 1.00 94.56 175 LYS A C 1
ATOM 1326 O O . LYS A 1 175 ? -15.399 -7.749 4.880 1.00 94.56 175 LYS A O 1
ATOM 1331 N N . ASN A 1 176 ? -13.357 -7.054 4.233 1.00 96.62 176 ASN A N 1
ATOM 1332 C CA . ASN A 1 176 ? -13.328 -5.892 5.110 1.00 96.62 176 ASN A CA 1
ATOM 1333 C C . ASN A 1 176 ? -14.225 -4.807 4.475 1.00 96.62 176 ASN A C 1
ATOM 1335 O O . ASN A 1 176 ? -14.229 -4.714 3.244 1.00 96.62 176 ASN A O 1
ATOM 1339 N N . PRO A 1 177 ? -14.991 -3.987 5.227 1.00 95.56 177 PRO A N 1
ATOM 1340 C CA . PRO A 1 177 ? -15.878 -2.967 4.654 1.00 95.56 177 PRO A CA 1
ATOM 1341 C C . PRO A 1 177 ? -15.116 -1.749 4.092 1.00 95.56 177 PRO A C 1
ATOM 1343 O O . PRO A 1 177 ? -15.511 -0.603 4.290 1.00 95.56 177 PRO A O 1
ATOM 1346 N N . LEU A 1 178 ? -14.026 -1.991 3.360 1.00 94.56 178 LEU A N 1
ATOM 1347 C CA . LEU A 1 178 ? -13.329 -0.996 2.560 1.00 94.56 178 LEU A CA 1
ATOM 1348 C C . LEU A 1 178 ? -14.131 -0.772 1.282 1.00 94.56 178 LEU A C 1
ATOM 1350 O O . LEU A 1 178 ? -14.191 -1.618 0.390 1.00 94.56 178 LEU A O 1
ATOM 1354 N N . GLN A 1 179 ? -14.780 0.382 1.228 1.00 93.12 179 GLN A N 1
ATOM 1355 C CA . GLN A 1 179 ? -15.688 0.729 0.158 1.00 93.12 179 GLN A CA 1
ATOM 1356 C C . GLN A 1 179 ? -14.948 1.473 -0.957 1.00 93.12 179 GLN A C 1
ATOM 1358 O O . GLN A 1 179 ? -14.653 2.654 -0.802 1.00 93.12 179 GLN A O 1
ATOM 1363 N N . VAL A 1 180 ? -14.673 0.765 -2.060 1.00 84.62 180 VAL A N 1
ATOM 1364 C CA . VAL A 1 180 ? -14.087 1.317 -3.298 1.00 84.62 180 VAL A CA 1
ATOM 1365 C C . VAL A 1 180 ? -15.176 1.854 -4.221 1.00 84.62 180 VAL A C 1
ATOM 1367 O O . VAL A 1 180 ? -16.256 1.216 -4.292 1.00 84.62 180 VAL A O 1
#

Secondary structure (DSSP, 8-state):
---------HHHHHHHHHHHHTTTTTHHHHS--TTHHHHHHHHHHHHHHH-STTHHHHHHHHHHHHHHTTSHHHHHHHHHHHH-S------S-GGG-SS--EEEE--BTTBSS-GGG---EEEESSS-STT--EEEES--S--S-TTSSEEEEEEEETTEEEEEEEESB-TTSSBP----

Radius of gyration: 16.48 Å; Cα contacts (8 Å, |Δi|>4): 276; chains: 1; bounding box: 51×36×45 Å

Solvent-accessible surface area (backbone atoms only — not comparable to full-atom values): 10470 Å² total; per-residue (Å²): 134,90,74,76,75,86,88,73,62,70,68,58,55,54,52,43,35,51,42,27,56,74,25,65,28,26,42,48,79,79,54,74,51,93,59,29,63,58,57,43,49,54,53,51,55,59,45,46,73,76,54,53,74,68,48,51,47,35,48,38,32,38,64,43,52,72,64,40,55,78,32,58,78,52,24,73,73,42,48,70,32,48,51,33,52,42,67,60,87,72,97,65,49,71,89,82,47,76,14,48,41,31,26,53,29,63,24,29,90,92,31,63,86,54,55,83,74,53,77,21,33,46,44,65,77,65,64,83,60,89,83,50,56,60,50,74,55,72,72,57,66,53,57,64,59,81,81,34,47,26,24,46,30,56,29,30,40,99,92,38,81,41,80,41,82,47,50,52,38,40,97,88,67,46,76,34,93,72,84,112